Protein AF-A0A4Q7ZFA9-F1 (afdb_monomer_lite)

Organism: NCBI:txid349313

Radius of gyration: 30.36 Å; chains: 1; bounding box: 95×54×78 Å

Foldseek 3Di:
DDDDDDDDDDDDDDDDDPDDPDDPDDDDDQDFPPVLVVLVVLLVVLVVVLVVLVVCLVVDDPVCNVVSVVVNVVSVVVNVVSVVVSVVVCVVQVSFDPKDKKKWWFKKWKDWPPPQCPDIQIDTFIWIWIQGDSVSFKIWTPDGDFRKDDWGDRDPFTWMWTKDWPDKIWGADPVFLKIKMFTKIWTDIPGPDPDPAIKIWGWIWILPPVVWNGQDPQQWTKTKIKTAIPDHPRHRMIMIMITTTGIPPDD

pLDDT: mean 86.95, std 18.12, range [34.84, 98.69]

Structure (mmCIF, N/CA/C/O backbone):
data_AF-A0A4Q7ZFA9-F1
#
_entry.id   AF-A0A4Q7ZFA9-F1
#
loop_
_atom_site.group_PDB
_atom_site.id
_atom_site.type_symbol
_atom_site.label_atom_id
_atom_site.label_alt_id
_atom_site.label_comp_id
_atom_site.label_asym_id
_atom_site.label_entity_id
_atom_site.label_seq_id
_atom_site.pdbx_PDB_ins_code
_atom_site.Cartn_x
_atom_site.Cartn_y
_atom_site.Cartn_z
_atom_site.occupancy
_atom_site.B_iso_or_equiv
_atom_site.auth_seq_id
_atom_site.auth_comp_id
_atom_site.auth_asym_id
_atom_site.auth_atom_id
_atom_site.pdbx_PDB_model_num
ATOM 1 N N . MET A 1 1 ? 55.280 -39.358 19.655 1.00 44.84 1 MET A N 1
ATOM 2 C CA . MET A 1 1 ? 55.870 -38.385 20.605 1.00 44.84 1 MET A CA 1
ATOM 3 C C . MET A 1 1 ? 56.445 -37.274 19.735 1.00 44.84 1 MET A C 1
ATOM 5 O O . MET A 1 1 ? 57.257 -37.616 18.899 1.00 44.84 1 MET A O 1
ATOM 9 N N . THR A 1 2 ? 56.004 -36.020 19.680 1.00 41.22 2 THR A N 1
ATOM 10 C CA . THR A 1 2 ? 55.354 -35.083 20.617 1.00 41.22 2 THR A CA 1
ATOM 11 C C . THR A 1 2 ? 54.711 -33.995 19.730 1.00 41.22 2 THR A C 1
ATOM 13 O O . THR A 1 2 ? 55.393 -33.352 18.947 1.00 41.22 2 THR A O 1
ATOM 16 N N . SER A 1 3 ? 53.385 -33.963 19.581 1.00 34.84 3 SER A N 1
ATOM 17 C CA . SER A 1 3 ? 52.474 -32.979 20.199 1.00 34.84 3 SER A CA 1
ATOM 18 C C . SER A 1 3 ? 53.071 -31.576 20.395 1.00 34.84 3 SER A C 1
ATOM 20 O O . SER A 1 3 ? 53.836 -31.364 21.332 1.00 34.84 3 SER A O 1
ATOM 22 N N . SER A 1 4 ? 52.674 -30.614 19.552 1.00 41.19 4 SER A N 1
ATOM 23 C CA . SER A 1 4 ? 52.873 -29.184 19.808 1.00 41.19 4 SER A CA 1
ATOM 24 C C . SER A 1 4 ? 51.531 -28.458 19.700 1.00 41.19 4 SER A C 1
ATOM 26 O O . SER A 1 4 ? 50.878 -28.446 18.655 1.00 41.19 4 SER A O 1
ATOM 28 N N . ARG A 1 5 ? 51.094 -27.946 20.852 1.00 40.22 5 ARG A N 1
ATOM 29 C CA . ARG A 1 5 ? 49.806 -27.302 21.122 1.00 40.22 5 ARG A CA 1
ATOM 30 C C . ARG A 1 5 ? 49.806 -25.882 20.552 1.00 40.22 5 ARG A C 1
ATOM 32 O O . ARG A 1 5 ? 50.688 -25.096 20.881 1.00 40.22 5 ARG A O 1
ATOM 39 N N . ARG A 1 6 ? 48.785 -25.525 19.767 1.00 45.69 6 ARG A N 1
ATOM 40 C CA . ARG A 1 6 ? 48.464 -24.122 19.468 1.00 45.69 6 ARG A CA 1
ATOM 41 C C . ARG A 1 6 ? 47.492 -23.603 20.524 1.00 45.69 6 ARG A C 1
ATOM 43 O O . ARG A 1 6 ? 46.451 -24.206 20.767 1.00 45.69 6 ARG A O 1
ATOM 50 N N . ILE A 1 7 ? 47.895 -22.517 21.172 1.00 39.41 7 ILE A N 1
ATOM 51 C CA . ILE A 1 7 ? 47.156 -21.797 22.208 1.00 39.41 7 ILE A CA 1
ATOM 52 C C . ILE A 1 7 ? 46.053 -20.986 21.523 1.00 39.41 7 ILE A C 1
ATOM 54 O O . ILE A 1 7 ? 46.335 -20.157 20.659 1.00 39.41 7 ILE A O 1
ATOM 58 N N . ALA A 1 8 ? 44.803 -21.259 21.891 1.00 34.84 8 ALA A N 1
ATOM 59 C CA . ALA A 1 8 ? 43.645 -20.461 21.521 1.00 34.84 8 ALA A CA 1
ATOM 60 C C . ALA A 1 8 ? 43.492 -19.322 22.539 1.00 34.84 8 ALA A C 1
ATOM 62 O O . ALA A 1 8 ? 43.164 -19.563 23.699 1.00 34.84 8 ALA A O 1
ATOM 63 N N . THR A 1 9 ? 43.740 -18.088 22.107 1.00 42.19 9 THR A N 1
ATOM 64 C CA . THR A 1 9 ? 43.463 -16.883 22.894 1.00 42.19 9 THR A CA 1
ATOM 65 C C . THR A 1 9 ? 42.060 -16.402 22.541 1.00 42.19 9 THR A C 1
ATOM 67 O O . THR A 1 9 ? 41.849 -15.789 21.497 1.00 42.19 9 THR A O 1
ATOM 70 N N . ALA A 1 10 ? 41.086 -16.724 23.391 1.00 36.53 10 ALA A N 1
ATOM 71 C CA . ALA A 1 10 ? 39.730 -16.199 23.304 1.00 36.53 10 ALA A CA 1
ATOM 72 C C . ALA A 1 10 ? 39.685 -14.798 23.936 1.00 36.53 10 ALA A C 1
ATOM 74 O O . ALA A 1 10 ? 39.806 -14.651 25.151 1.00 36.53 10 ALA A O 1
ATOM 75 N N . LEU A 1 11 ? 39.524 -13.768 23.105 1.00 37.34 11 LEU A N 1
ATOM 76 C CA . LEU A 1 11 ? 39.182 -12.413 23.536 1.00 37.34 11 LEU A CA 1
ATOM 77 C C . LEU A 1 11 ? 37.669 -12.347 23.788 1.00 37.34 11 LEU A C 1
ATOM 79 O O . LEU A 1 11 ? 36.878 -12.317 22.847 1.00 37.34 11 LEU A O 1
ATOM 83 N N . LEU A 1 12 ? 37.269 -12.332 25.063 1.00 36.22 12 LEU A N 1
ATOM 84 C CA . LEU A 1 12 ? 35.926 -11.927 25.477 1.00 36.22 12 LEU A CA 1
ATOM 85 C C . LEU A 1 12 ? 35.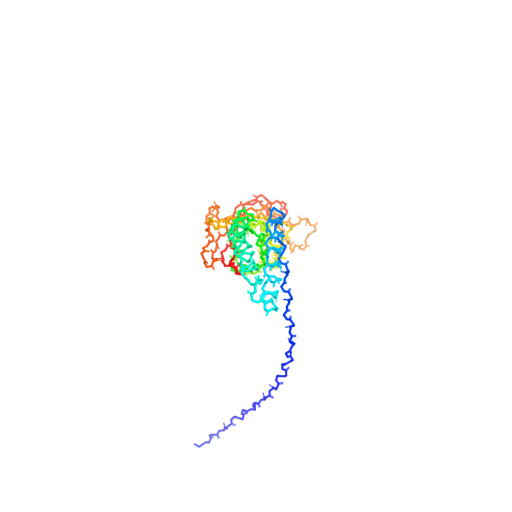791 -10.408 25.287 1.00 36.22 12 LEU A C 1
ATOM 87 O O . LEU A 1 12 ? 36.271 -9.625 26.105 1.00 36.22 12 LEU A O 1
ATOM 91 N N . GLY A 1 13 ? 35.136 -9.994 24.204 1.00 35.81 13 GLY A N 1
ATOM 92 C CA . GLY A 1 13 ? 34.635 -8.632 24.040 1.00 35.81 13 GLY A CA 1
ATOM 93 C C . GLY A 1 13 ? 33.278 -8.492 24.728 1.00 35.81 13 GLY A C 1
ATOM 94 O O . GLY A 1 13 ? 32.294 -9.075 24.278 1.00 35.81 13 GLY A O 1
ATOM 95 N N . ALA A 1 14 ? 33.222 -7.734 25.822 1.00 38.34 14 ALA A N 1
ATOM 96 C CA . ALA A 1 14 ? 31.972 -7.368 26.477 1.00 38.34 14 ALA A CA 1
ATOM 97 C C . ALA A 1 14 ? 31.253 -6.291 25.647 1.00 38.34 14 ALA A C 1
ATOM 99 O O . ALA A 1 14 ? 31.692 -5.144 25.583 1.00 38.34 14 ALA A O 1
ATOM 100 N N . VAL A 1 15 ? 30.150 -6.667 24.999 1.00 37.56 15 VAL A N 1
ATOM 101 C CA . VAL A 1 15 ? 29.250 -5.736 24.309 1.00 37.56 15 VAL A CA 1
ATOM 102 C C . VAL A 1 15 ? 28.287 -5.155 25.345 1.00 37.56 15 VAL A C 1
ATOM 104 O O . VAL A 1 15 ? 27.361 -5.825 25.794 1.00 37.56 15 VAL A O 1
ATOM 107 N N . LEU A 1 16 ? 28.517 -3.904 25.745 1.00 40.81 16 LEU A N 1
ATOM 108 C CA . LEU A 1 16 ? 27.560 -3.102 26.509 1.00 40.81 16 LEU A CA 1
ATOM 109 C C . LEU A 1 16 ? 26.446 -2.638 25.561 1.00 40.81 16 LEU A C 1
ATOM 111 O O . LEU A 1 16 ? 26.600 -1.657 24.839 1.00 40.81 16 LEU A O 1
ATOM 115 N N . SER A 1 17 ? 25.326 -3.361 25.544 1.00 40.12 17 SER A N 1
ATOM 116 C CA . SER A 1 17 ? 24.112 -2.937 24.846 1.00 40.12 17 SER A CA 1
ATOM 117 C C . SER A 1 17 ? 23.379 -1.878 25.675 1.00 40.12 17 SER A C 1
ATOM 119 O O . SER A 1 17 ? 22.698 -2.196 26.653 1.00 40.12 17 SER A O 1
ATOM 121 N N . THR A 1 18 ? 23.500 -0.612 25.288 1.00 46.16 18 THR A N 1
ATOM 122 C CA . THR A 1 18 ? 22.643 0.483 25.754 1.00 46.16 18 THR A CA 1
ATOM 123 C C . THR A 1 18 ? 21.244 0.316 25.160 1.00 46.16 18 THR A C 1
ATOM 125 O O . THR A 1 18 ? 20.956 0.742 24.045 1.00 46.16 18 THR A O 1
ATOM 128 N N . GLY A 1 19 ? 20.360 -0.348 25.905 1.00 41.25 19 GLY A N 1
ATOM 129 C CA . GLY A 1 19 ? 18.941 -0.437 25.573 1.00 41.25 19 GLY A CA 1
ATOM 130 C C . GLY A 1 19 ? 18.260 0.916 25.759 1.00 41.25 19 GLY A C 1
ATOM 131 O O . GLY A 1 19 ? 17.863 1.265 26.869 1.00 41.25 19 GLY A O 1
ATOM 132 N N . ALA A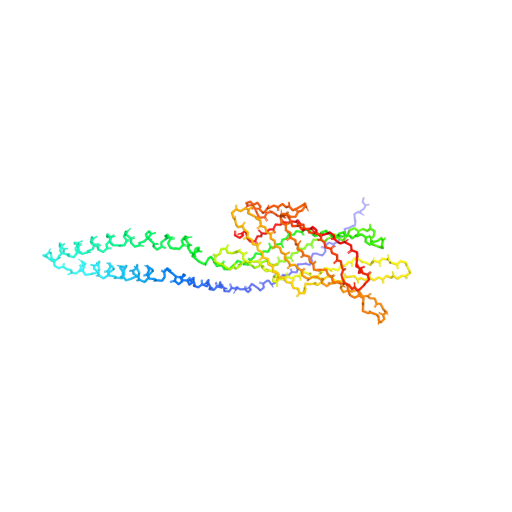 1 20 ? 18.118 1.683 24.679 1.00 50.19 20 ALA A N 1
ATOM 133 C CA . ALA A 1 20 ? 17.199 2.812 24.645 1.00 50.19 20 ALA A CA 1
ATOM 134 C C . ALA A 1 20 ? 15.762 2.267 24.689 1.00 50.19 20 ALA A C 1
ATOM 136 O O . ALA A 1 20 ? 15.265 1.706 23.713 1.00 50.19 20 ALA A O 1
ATOM 137 N N . LEU A 1 21 ? 15.106 2.402 25.842 1.00 45.62 21 LEU A N 1
ATOM 138 C CA . LEU A 1 21 ? 13.676 2.145 25.995 1.00 45.62 21 LEU A CA 1
ATOM 139 C C . LEU A 1 21 ? 12.913 3.211 25.198 1.00 45.62 21 LEU A C 1
ATOM 141 O O . LEU A 1 21 ? 12.698 4.325 25.672 1.00 45.62 21 LEU A O 1
ATOM 145 N N . LEU A 1 22 ? 12.540 2.880 23.962 1.00 44.56 22 LEU A N 1
ATOM 146 C CA . LEU A 1 22 ? 11.606 3.678 23.176 1.00 44.56 22 LEU A CA 1
ATOM 147 C C . LEU A 1 22 ? 10.259 3.683 23.904 1.00 44.56 22 LEU A C 1
ATOM 149 O O . LEU A 1 22 ? 9.643 2.633 24.097 1.00 44.56 22 LEU A O 1
ATOM 153 N N . ALA A 1 23 ? 9.815 4.865 24.330 1.00 42.19 23 ALA A N 1
ATOM 154 C CA . ALA A 1 23 ? 8.475 5.044 24.866 1.00 42.19 23 ALA A CA 1
ATOM 155 C C . ALA A 1 23 ? 7.441 4.601 23.810 1.00 42.19 23 ALA A C 1
ATOM 157 O O . ALA A 1 23 ? 7.616 4.909 22.626 1.00 42.19 23 ALA A O 1
ATOM 158 N N . PRO A 1 24 ? 6.370 3.888 24.202 1.00 45.31 24 PRO A N 1
ATOM 159 C CA . PRO A 1 24 ? 5.320 3.506 23.271 1.00 45.31 24 PRO A CA 1
ATOM 160 C C . PRO A 1 24 ? 4.691 4.775 22.692 1.00 45.31 24 PRO A C 1
ATOM 162 O O . PRO A 1 24 ? 4.186 5.622 23.430 1.00 45.31 24 PRO A O 1
ATOM 165 N N . ALA A 1 25 ? 4.750 4.921 21.368 1.00 47.72 25 ALA A N 1
ATOM 166 C CA . ALA A 1 25 ? 4.089 6.011 20.670 1.00 47.72 25 ALA A CA 1
ATOM 167 C C . ALA A 1 25 ? 2.598 6.004 21.038 1.00 47.72 25 ALA A C 1
ATOM 169 O O . ALA A 1 25 ? 1.917 4.986 20.877 1.00 47.72 25 ALA A O 1
ATOM 170 N N . ALA A 1 26 ? 2.103 7.127 21.565 1.00 43.97 26 ALA A N 1
ATOM 171 C CA . ALA A 1 26 ? 0.690 7.301 21.861 1.00 43.97 26 ALA A CA 1
ATOM 172 C C . ALA A 1 26 ? -0.110 7.002 20.589 1.00 43.97 26 ALA A C 1
ATOM 174 O O . ALA A 1 26 ? 0.107 7.620 19.545 1.00 43.97 26 ALA A O 1
ATOM 175 N N . SER A 1 27 ? -0.997 6.010 20.663 1.00 40.75 27 SER A N 1
ATOM 176 C CA . SER A 1 27 ? -1.856 5.670 19.533 1.00 40.75 27 SER A CA 1
ATOM 177 C C . SER A 1 27 ? -2.727 6.886 19.201 1.00 40.75 27 SER A C 1
ATOM 179 O O . SER A 1 27 ? -3.301 7.473 20.123 1.00 40.75 27 SER A O 1
ATOM 181 N N . PRO A 1 28 ? -2.824 7.300 17.927 1.00 48.53 28 PRO A N 1
ATOM 182 C CA . PRO A 1 28 ? -3.637 8.448 17.555 1.00 48.53 28 PRO A CA 1
ATOM 183 C C . PRO A 1 28 ? -5.092 8.199 17.966 1.00 48.53 28 PRO A C 1
ATOM 185 O O . PRO A 1 28 ? -5.654 7.139 17.683 1.00 48.53 28 PRO A O 1
ATOM 188 N N . ALA A 1 29 ? -5.696 9.165 18.660 1.00 53.38 29 ALA A N 1
ATOM 189 C CA . ALA A 1 29 ? -7.112 9.114 18.992 1.00 53.38 29 ALA A CA 1
ATOM 190 C C . ALA A 1 29 ? -7.924 9.101 17.688 1.00 53.38 29 ALA A C 1
ATOM 192 O O . ALA A 1 29 ? -7.814 10.013 16.869 1.00 53.38 29 ALA A O 1
ATOM 193 N N . TYR A 1 30 ? -8.714 8.049 17.482 1.00 62.53 30 TYR A N 1
ATOM 194 C CA . TYR A 1 30 ? -9.553 7.901 16.297 1.00 62.53 30 TYR A CA 1
ATOM 195 C C . TYR A 1 30 ? -10.625 8.988 16.274 1.00 62.53 30 TYR A C 1
ATOM 197 O O . TYR A 1 30 ? -11.473 9.051 17.166 1.00 62.53 30 TYR A O 1
ATOM 205 N N . ALA A 1 31 ? -10.601 9.838 15.249 1.00 78.94 31 ALA A N 1
ATOM 206 C CA . ALA A 1 31 ? -11.682 10.778 15.005 1.00 78.94 31 ALA A CA 1
ATOM 207 C C . ALA A 1 31 ? -12.917 10.008 14.513 1.00 78.94 31 ALA A C 1
ATOM 209 O O . ALA A 1 31 ? -12.844 9.249 13.548 1.00 78.94 31 ALA A O 1
ATOM 210 N N . VAL A 1 32 ? -14.054 10.198 15.184 1.00 83.25 32 VAL A N 1
ATOM 211 C CA . VAL A 1 32 ? -15.346 9.668 14.729 1.00 83.25 32 VAL A CA 1
ATOM 212 C C . VAL A 1 32 ? -15.705 10.349 13.401 1.00 83.25 32 VAL A C 1
ATOM 214 O O . VAL A 1 32 ? -15.666 11.586 13.354 1.00 83.25 32 VAL A O 1
ATOM 217 N N . PRO A 1 33 ? -16.073 9.599 12.340 1.00 82.44 33 PRO A N 1
ATOM 218 C CA . PRO A 1 33 ? -16.493 10.193 11.074 1.00 82.44 33 PRO A CA 1
ATOM 219 C C . PRO A 1 33 ? -17.588 11.238 11.292 1.00 82.44 33 PRO A C 1
ATOM 221 O O . PRO A 1 33 ? -18.517 10.994 12.063 1.00 82.44 33 PRO A O 1
ATOM 224 N N . ALA A 1 34 ? -17.512 12.372 10.589 1.00 85.31 34 ALA A N 1
ATOM 225 C CA . ALA A 1 34 ? -18.518 13.437 10.644 1.00 85.31 34 ALA A CA 1
ATOM 226 C C . ALA A 1 34 ? -19.981 12.930 10.605 1.00 85.31 34 ALA A C 1
ATOM 228 O O . ALA A 1 34 ? -20.746 13.327 11.486 1.00 85.31 34 ALA A O 1
ATOM 229 N N . PRO A 1 35 ? -20.383 12.007 9.700 1.00 88.44 35 PRO A N 1
ATOM 230 C CA . PRO A 1 35 ? -21.760 11.497 9.675 1.00 88.44 35 PRO A CA 1
ATOM 231 C C . PRO A 1 35 ? -22.156 10.694 10.924 1.00 88.44 35 PRO A C 1
ATOM 233 O O . PRO A 1 35 ? -23.340 10.585 11.226 1.00 88.44 35 PRO A O 1
ATOM 236 N N . CYS A 1 36 ? -21.189 10.167 11.680 1.00 91.25 36 CYS A N 1
ATOM 237 C CA . CYS A 1 36 ? -21.428 9.375 12.889 1.00 91.25 36 CYS A CA 1
ATOM 238 C C . CYS A 1 36 ? -21.307 10.188 14.185 1.00 91.25 36 CYS A C 1
ATOM 240 O O . CYS A 1 36 ? -21.533 9.643 15.267 1.00 91.25 36 CYS A O 1
ATOM 242 N N . GLN A 1 37 ? -20.965 11.482 14.106 1.00 91.88 37 GLN A N 1
ATOM 243 C CA . GLN A 1 37 ? -20.778 12.325 15.291 1.00 91.88 37 GLN A CA 1
ATOM 244 C C . GLN A 1 37 ? -22.064 12.501 16.102 1.00 91.88 37 GLN A C 1
ATOM 246 O O . GLN A 1 37 ? -21.993 12.520 17.329 1.00 91.88 37 GLN A O 1
ATOM 251 N N . ALA A 1 38 ? -23.225 12.589 15.446 1.00 96.31 38 ALA A N 1
ATOM 252 C CA . ALA A 1 38 ? -24.508 12.754 16.129 1.00 96.31 38 ALA A CA 1
ATOM 253 C C . ALA A 1 38 ? -24.853 11.532 16.998 1.00 96.31 38 ALA A C 1
ATOM 255 O O . ALA A 1 38 ? -25.068 11.674 18.202 1.00 96.31 38 ALA A O 1
ATOM 256 N N . ASP A 1 39 ? -24.816 10.327 16.418 1.00 95.56 39 ASP A N 1
ATOM 257 C CA . ASP A 1 39 ? -25.083 9.080 17.149 1.00 95.56 39 ASP A CA 1
ATOM 258 C C . ASP A 1 39 ? -24.035 8.838 18.255 1.00 95.56 39 ASP A C 1
ATOM 260 O O . ASP A 1 39 ? -24.372 8.382 19.350 1.00 95.56 39 ASP A O 1
ATOM 264 N N . PHE A 1 40 ? -22.766 9.194 18.011 1.00 94.38 40 PHE A N 1
ATOM 265 C CA . PHE A 1 40 ? -21.710 9.127 19.024 1.00 94.38 40 PHE A CA 1
ATOM 266 C C . PHE A 1 40 ? -21.964 10.074 20.203 1.00 94.38 40 PHE A C 1
ATOM 268 O O . PHE A 1 40 ? -21.854 9.663 21.360 1.00 94.38 40 PHE A O 1
ATOM 275 N N . ALA A 1 41 ? -22.307 11.335 19.927 1.00 95.88 41 ALA A N 1
ATOM 276 C CA . ALA A 1 41 ? -22.613 12.322 20.956 1.00 95.88 41 ALA A CA 1
ATOM 277 C C . ALA A 1 41 ? -23.831 11.895 21.786 1.00 95.88 41 ALA A C 1
ATOM 279 O O . ALA A 1 41 ? -23.787 11.980 23.014 1.00 95.88 41 ALA A O 1
ATOM 280 N N . GLN A 1 42 ? -24.869 11.359 21.135 1.00 97.81 42 GLN A N 1
ATOM 281 C CA . GLN A 1 42 ? -26.047 10.824 21.814 1.00 97.81 42 GLN A CA 1
ATOM 282 C C . GLN A 1 42 ? -25.689 9.632 22.713 1.00 97.81 42 GLN A C 1
ATOM 284 O O . GLN A 1 42 ? -26.053 9.627 23.886 1.00 97.81 42 GLN A O 1
ATOM 289 N N . LEU A 1 43 ? -24.910 8.659 22.223 1.00 96.69 43 LEU A N 1
ATOM 290 C CA . LEU A 1 43 ? -24.432 7.545 23.052 1.00 96.69 43 LEU A CA 1
ATOM 291 C C . LEU A 1 43 ? -23.602 8.016 24.241 1.00 96.69 43 LEU A C 1
ATOM 293 O O . LEU A 1 43 ? -23.728 7.467 25.334 1.00 96.69 43 LEU A O 1
ATOM 297 N N . LYS A 1 44 ? -22.738 9.014 24.047 1.00 96.06 44 LYS A N 1
ATOM 298 C CA . LYS A 1 44 ? -21.948 9.590 25.136 1.00 96.06 44 LYS A CA 1
ATOM 299 C C . LYS A 1 44 ? -22.856 10.219 26.198 1.00 96.06 44 LYS A C 1
ATOM 301 O O . LYS A 1 44 ? -22.629 9.981 27.382 1.00 96.06 44 LYS A O 1
ATOM 306 N N . GLY A 1 45 ? -23.881 10.964 25.779 1.00 96.69 45 GLY A N 1
ATOM 307 C CA . GLY A 1 45 ? -24.894 11.542 26.666 1.00 96.69 45 GLY A CA 1
ATOM 308 C C . GLY A 1 45 ? -25.637 10.475 27.471 1.00 96.69 45 GLY A C 1
ATOM 309 O O . GLY A 1 45 ? -25.579 10.494 28.697 1.00 96.69 45 GLY A O 1
ATOM 310 N N . LEU A 1 46 ? -26.217 9.482 26.791 1.00 97.62 46 LEU A N 1
ATOM 311 C CA . LEU A 1 46 ? -26.967 8.391 27.424 1.00 97.62 46 LEU A CA 1
ATOM 312 C C . LEU A 1 46 ? -26.118 7.572 28.408 1.00 97.62 46 LEU A C 1
ATOM 314 O O . LEU A 1 46 ? -26.589 7.195 29.478 1.00 97.62 46 LEU A O 1
ATOM 318 N N . ASN A 1 47 ? -24.848 7.304 28.085 1.00 96.94 47 ASN A N 1
ATOM 319 C CA . ASN A 1 47 ? -23.950 6.604 29.011 1.00 96.94 47 ASN A CA 1
ATOM 320 C C . ASN A 1 47 ? -23.623 7.449 30.252 1.00 96.94 47 ASN A C 1
ATOM 322 O O . ASN A 1 47 ? -23.498 6.900 31.346 1.00 96.94 47 ASN A O 1
ATOM 326 N N . SER A 1 48 ? -23.491 8.769 30.094 1.00 97.19 48 SER A N 1
ATOM 327 C CA . SER A 1 48 ? -23.279 9.687 31.216 1.00 97.19 48 SER A CA 1
ATOM 328 C C . SER A 1 48 ? -24.506 9.758 32.125 1.00 97.19 48 SER A C 1
ATOM 330 O O . SER A 1 48 ? -24.367 9.745 33.345 1.00 97.19 48 SER A O 1
ATOM 332 N N . GLU A 1 49 ? -25.703 9.807 31.542 1.00 97.75 49 GLU A N 1
ATOM 333 C CA . GLU A 1 49 ? -26.966 9.805 32.282 1.00 97.75 49 GLU A CA 1
ATOM 334 C C . GLU A 1 49 ? -27.176 8.489 33.036 1.00 97.75 49 GLU A C 1
ATOM 336 O O . GLU A 1 49 ? -27.457 8.499 34.233 1.00 97.75 49 GLU A O 1
ATOM 341 N N . LEU A 1 50 ? -26.934 7.351 32.377 1.00 97.81 50 LEU A N 1
ATOM 342 C CA . LEU A 1 50 ? -26.994 6.039 33.014 1.00 97.81 50 LEU A CA 1
ATOM 343 C C . LEU A 1 50 ? -26.056 5.951 34.226 1.00 97.81 50 LEU A C 1
ATOM 345 O O . LEU A 1 50 ? -26.458 5.428 35.264 1.00 97.81 50 LEU A O 1
ATOM 349 N N . ALA A 1 51 ? -24.825 6.459 34.106 1.00 96.81 51 ALA A N 1
ATOM 350 C CA . ALA A 1 51 ? -23.875 6.500 35.216 1.00 96.81 51 ALA A CA 1
ATOM 351 C C . ALA A 1 51 ? -24.399 7.362 36.380 1.00 96.81 51 ALA A C 1
ATOM 353 O O . ALA A 1 51 ? -24.377 6.916 37.525 1.00 96.81 51 ALA A O 1
ATOM 354 N N . SER A 1 52 ? -24.953 8.543 36.082 1.00 97.88 52 SER A N 1
ATOM 355 C CA . SER A 1 52 ? -25.562 9.429 37.084 1.00 97.88 52 SER A CA 1
ATOM 356 C C . SER A 1 52 ? -26.728 8.760 37.821 1.00 97.88 52 SER A C 1
ATOM 358 O O . SER A 1 52 ? -26.759 8.764 39.049 1.00 97.88 52 SER A O 1
ATOM 360 N N . LEU A 1 53 ? -27.657 8.125 37.098 1.00 97.50 53 LEU A N 1
ATOM 361 C CA . LEU A 1 53 ? -28.796 7.414 37.693 1.00 97.50 53 LEU A CA 1
ATOM 362 C C . LEU A 1 53 ? -28.351 6.214 38.539 1.00 97.50 53 LEU A C 1
ATOM 364 O O . LEU A 1 53 ? -28.934 5.923 39.583 1.00 97.50 53 LEU A O 1
ATOM 368 N N . GLN A 1 54 ? -27.303 5.505 38.110 1.00 97.38 54 GLN A N 1
ATOM 369 C CA . GLN A 1 54 ? -26.712 4.417 38.891 1.00 97.38 54 GLN A CA 1
ATOM 370 C C . GLN A 1 54 ? -26.078 4.913 40.190 1.00 97.38 54 GLN A C 1
ATOM 372 O O . GLN A 1 54 ? -26.135 4.203 41.195 1.00 97.38 54 GLN A O 1
ATOM 377 N N . ASP A 1 55 ? -25.479 6.101 40.183 1.00 97.31 55 ASP A N 1
ATOM 378 C CA . ASP A 1 55 ? -24.934 6.722 41.386 1.00 97.31 55 ASP A CA 1
ATOM 379 C C . ASP A 1 55 ? -26.041 7.223 42.320 1.00 97.31 55 ASP A C 1
ATOM 381 O O . ASP A 1 55 ? -25.979 6.959 43.522 1.00 97.31 55 ASP A O 1
ATOM 385 N N . GLU A 1 56 ? -27.102 7.831 41.786 1.00 97.75 56 GLU A N 1
ATOM 386 C CA . GLU A 1 56 ? -28.278 8.243 42.563 1.00 97.75 56 GLU A CA 1
ATOM 387 C C . GLU A 1 56 ? -28.985 7.045 43.218 1.00 97.75 56 GLU A C 1
ATOM 389 O O . GLU A 1 56 ? -29.329 7.077 44.402 1.00 97.75 56 GLU A O 1
ATOM 394 N N . LEU A 1 57 ? -29.126 5.928 42.497 1.00 97.94 57 LEU A N 1
ATOM 395 C CA . LEU A 1 57 ? -29.754 4.710 43.015 1.00 97.94 57 LEU A CA 1
ATOM 396 C C . LEU A 1 57 ? -29.058 4.163 44.277 1.00 97.94 57 LEU A C 1
ATOM 398 O O . LEU A 1 57 ? -29.713 3.543 45.124 1.00 97.94 57 LEU A O 1
ATOM 402 N N . LYS A 1 58 ? -27.740 4.377 44.416 1.00 97.88 58 LYS A N 1
ATOM 403 C CA . LYS A 1 58 ? -26.955 3.913 45.575 1.00 97.88 58 LYS A CA 1
ATOM 404 C C . LYS A 1 58 ? -27.334 4.653 46.858 1.00 97.88 58 LYS A C 1
ATOM 406 O O . LYS A 1 58 ? -27.334 4.031 47.919 1.00 97.88 58 LYS A O 1
ATOM 411 N N . SER A 1 59 ? -27.652 5.944 46.769 1.00 97.50 59 SER A N 1
ATOM 412 C CA . SER A 1 59 ? -27.978 6.803 47.916 1.00 97.50 59 SER A CA 1
ATOM 413 C C . SER A 1 59 ? -29.482 7.040 48.107 1.00 97.50 59 SER A C 1
ATOM 415 O O . SER A 1 59 ? -29.888 7.536 49.158 1.00 97.50 59 SER A O 1
ATOM 417 N N . ALA A 1 60 ? -30.316 6.655 47.138 1.00 97.31 60 ALA A N 1
ATOM 418 C CA . ALA A 1 60 ? -31.760 6.861 47.171 1.00 97.31 60 ALA A CA 1
ATOM 419 C C . ALA A 1 60 ? -32.479 6.110 48.308 1.00 97.31 60 ALA A C 1
ATOM 421 O O . ALA A 1 60 ? -32.173 4.956 48.636 1.00 97.31 60 ALA A O 1
ATOM 422 N N . SER A 1 61 ? -33.516 6.746 48.859 1.00 98.25 61 SER A N 1
ATOM 423 C CA . SER A 1 61 ? -34.398 6.124 49.852 1.00 98.25 61 SER A CA 1
ATOM 424 C C . SER A 1 61 ? -35.248 4.994 49.239 1.00 98.25 61 SER A C 1
ATOM 426 O O . SER A 1 61 ? -35.487 4.989 48.027 1.00 98.25 61 SER A O 1
ATOM 428 N N . PRO A 1 62 ? -35.757 4.033 50.039 1.00 98.12 62 PRO A N 1
ATOM 429 C CA . PRO A 1 62 ? -36.539 2.907 49.519 1.00 98.12 62 PRO A CA 1
ATOM 430 C C . PRO A 1 62 ? -37.748 3.300 48.659 1.00 98.12 62 PRO A C 1
ATOM 432 O O . PRO A 1 62 ? -38.060 2.590 47.708 1.00 98.12 62 PRO A O 1
ATOM 435 N N . SER A 1 63 ? -38.403 4.427 48.952 1.00 97.50 63 SER A N 1
ATOM 436 C CA . SER A 1 63 ? -39.559 4.913 48.188 1.00 97.50 63 SER A CA 1
ATOM 437 C C . SER A 1 63 ? -39.190 5.524 46.831 1.00 97.50 63 SER A C 1
ATOM 439 O O . SER A 1 63 ? -40.027 5.533 45.934 1.00 97.50 63 SER A O 1
ATOM 441 N N . GLN A 1 64 ? -37.955 6.005 46.649 1.00 97.69 64 GLN A N 1
ATOM 442 C CA . GLN A 1 64 ? -37.484 6.621 45.397 1.00 97.69 64 GLN A CA 1
ATOM 443 C C . GLN A 1 64 ? -36.894 5.603 44.414 1.00 97.69 64 GLN A C 1
ATOM 445 O O . GLN A 1 64 ? -36.972 5.792 43.201 1.00 97.69 64 GLN A O 1
ATOM 450 N N . LYS A 1 65 ? -36.327 4.499 44.921 1.00 97.25 65 LYS A N 1
ATOM 451 C CA . LYS A 1 65 ? -35.658 3.477 44.097 1.00 97.25 65 LYS A CA 1
ATOM 452 C C . LYS A 1 65 ? -36.498 2.952 42.926 1.00 97.25 65 LYS A C 1
ATOM 454 O O . LYS A 1 65 ? -35.928 2.838 41.844 1.00 97.25 65 LYS A O 1
ATOM 459 N N . PRO A 1 66 ? -37.805 2.647 43.073 1.00 98.06 66 PRO A N 1
ATOM 460 C CA . PRO A 1 66 ? -38.601 2.148 41.952 1.00 98.06 66 PRO A CA 1
ATOM 461 C C . PRO A 1 66 ? -38.640 3.116 40.763 1.00 98.06 66 PRO A C 1
ATOM 463 O O . PRO A 1 66 ? -38.521 2.675 39.625 1.00 98.06 66 PRO A O 1
ATOM 466 N N . ALA A 1 67 ? -38.736 4.424 41.022 1.00 97.75 67 ALA A N 1
ATOM 467 C CA . ALA A 1 67 ? -38.756 5.437 39.969 1.00 97.75 67 ALA A CA 1
ATOM 468 C C . ALA A 1 67 ? -37.399 5.553 39.250 1.00 97.75 67 ALA A C 1
ATOM 470 O O . ALA A 1 67 ? -37.356 5.590 38.025 1.00 97.75 67 ALA A O 1
ATOM 471 N N . ILE A 1 68 ? -36.285 5.528 39.990 1.00 97.06 68 ILE A N 1
ATOM 472 C CA . ILE A 1 68 ? -34.932 5.578 39.401 1.00 97.06 68 ILE A CA 1
ATOM 473 C C . ILE A 1 68 ? -34.647 4.315 38.572 1.00 97.06 68 ILE A C 1
ATOM 475 O O . ILE A 1 68 ? -34.055 4.385 37.497 1.00 97.06 68 ILE A O 1
ATOM 479 N N . VAL A 1 69 ? -35.088 3.141 39.041 1.00 98.12 69 VAL A N 1
ATOM 480 C CA . VAL A 1 69 ? -34.962 1.882 38.285 1.00 98.12 69 VAL A CA 1
ATOM 481 C C . VAL A 1 69 ? -35.726 1.952 36.963 1.00 98.12 69 VAL A C 1
ATOM 483 O O . VAL A 1 69 ? -35.230 1.452 35.952 1.00 98.12 69 VAL A O 1
ATOM 486 N N . GLU A 1 70 ? -36.899 2.584 36.959 1.00 97.81 70 GLU A N 1
ATOM 487 C CA . GLU A 1 70 ? -37.680 2.799 35.745 1.00 97.81 70 GLU A CA 1
ATOM 488 C C . GLU A 1 70 ? -36.946 3.709 34.749 1.00 97.81 70 GLU A C 1
ATOM 490 O O . GLU A 1 70 ? -36.763 3.317 33.599 1.00 97.81 70 GLU A O 1
ATOM 495 N N . GLN A 1 71 ? -36.389 4.837 35.201 1.00 98.19 71 GLN A N 1
ATOM 496 C CA . GLN A 1 71 ? -35.571 5.721 34.354 1.00 98.19 71 GLN A CA 1
ATOM 497 C C . GLN A 1 71 ? -34.335 5.007 33.783 1.00 98.19 71 GLN A C 1
ATOM 499 O O . GLN A 1 71 ? -34.023 5.115 32.599 1.00 98.19 71 GLN A O 1
ATOM 504 N N . ILE A 1 72 ? -33.645 4.194 34.593 1.00 97.81 72 ILE A N 1
ATOM 505 C CA . ILE A 1 72 ? -32.513 3.375 34.123 1.00 97.81 72 ILE A CA 1
ATOM 506 C C . ILE A 1 72 ? -32.951 2.420 33.006 1.00 97.81 72 ILE A C 1
ATOM 508 O O . ILE A 1 72 ? -32.187 2.168 32.068 1.00 97.81 72 ILE A O 1
ATOM 512 N N . ARG A 1 73 ? -34.152 1.841 33.114 1.00 98.19 73 ARG A N 1
ATOM 513 C CA . ARG A 1 73 ? -34.700 0.934 32.102 1.00 98.19 73 ARG A CA 1
ATOM 514 C C . ARG A 1 73 ? -34.969 1.671 30.791 1.00 98.19 73 ARG A C 1
ATOM 516 O O . ARG A 1 73 ? -34.615 1.134 29.743 1.00 98.19 73 ARG A O 1
ATOM 523 N N . GLU A 1 74 ? -35.520 2.879 30.856 1.00 98.12 74 GLU A N 1
ATOM 524 C CA . GLU A 1 74 ? -35.750 3.749 29.695 1.00 98.12 74 GLU A CA 1
ATOM 525 C C . GLU A 1 74 ? -34.431 4.124 28.999 1.00 98.12 74 GLU A C 1
ATOM 527 O O . GLU A 1 74 ? -34.257 3.816 27.818 1.00 98.12 74 GLU A O 1
ATOM 532 N N . VAL A 1 75 ? -33.440 4.645 29.735 1.00 97.50 75 VAL A N 1
ATOM 533 C CA . VAL A 1 75 ? -32.121 5.013 29.174 1.00 97.50 75 VAL A CA 1
ATOM 534 C C . VAL A 1 75 ? -31.425 3.807 28.533 1.00 97.50 75 VAL A C 1
ATOM 536 O O . VAL A 1 75 ? -30.849 3.904 27.447 1.00 97.50 75 VAL A O 1
ATOM 539 N N . LYS A 1 76 ? -31.497 2.623 29.158 1.00 97.81 76 LYS A N 1
ATOM 540 C CA . LYS A 1 76 ? -30.951 1.389 28.566 1.00 97.81 76 LYS A CA 1
ATOM 541 C C . LYS A 1 76 ? -31.662 0.992 27.273 1.00 97.81 76 LYS A C 1
ATOM 543 O O . LYS A 1 76 ? -30.995 0.493 26.364 1.00 97.81 76 LYS A O 1
ATOM 548 N N . ALA A 1 77 ? -32.977 1.191 27.187 1.00 98.06 77 ALA A N 1
ATOM 549 C CA . ALA A 1 77 ? -33.732 0.932 25.966 1.00 98.06 77 ALA A CA 1
ATOM 550 C C . ALA A 1 77 ? -33.294 1.878 24.836 1.00 98.06 77 ALA A C 1
ATOM 552 O O . ALA A 1 77 ? -33.077 1.421 23.714 1.00 98.06 77 ALA A O 1
ATOM 553 N N . GLU A 1 78 ? -33.053 3.157 25.131 1.00 97.88 78 GLU A N 1
ATOM 554 C CA . GLU A 1 78 ? -32.522 4.105 24.145 1.00 97.88 78 GLU A CA 1
ATOM 555 C C . GLU A 1 78 ? -31.105 3.748 23.685 1.00 97.88 78 GLU A C 1
ATOM 557 O O . GLU A 1 78 ? -30.836 3.712 22.481 1.00 97.88 78 GLU A O 1
ATOM 562 N N . ILE A 1 79 ? -30.203 3.392 24.609 1.00 97.06 79 ILE A N 1
ATOM 563 C CA . ILE A 1 79 ? -28.852 2.922 24.257 1.00 97.06 79 ILE A CA 1
ATOM 564 C C . ILE A 1 79 ? -28.932 1.718 23.309 1.00 97.06 79 ILE A C 1
ATOM 566 O O . ILE A 1 79 ? -28.171 1.649 22.341 1.00 97.06 79 ILE A O 1
ATOM 570 N N . ALA A 1 80 ? -29.863 0.788 23.548 1.00 96.81 80 ALA A N 1
ATOM 571 C CA . ALA A 1 80 ? -30.062 -0.383 22.696 1.00 96.81 80 ALA A CA 1
ATOM 572 C C . ALA A 1 80 ? -30.529 -0.032 21.269 1.00 96.81 80 ALA A C 1
ATOM 574 O O . ALA A 1 80 ? -30.285 -0.814 20.352 1.00 96.81 80 ALA A O 1
ATOM 575 N N . VAL A 1 81 ? -31.137 1.141 21.060 1.00 98.00 81 VAL A N 1
ATOM 576 C CA . VAL A 1 81 ? -31.530 1.654 19.736 1.00 98.00 81 VAL A CA 1
ATOM 577 C C . VAL A 1 81 ? -30.393 2.434 19.068 1.00 98.00 81 VAL A C 1
ATOM 579 O O . VAL A 1 81 ? -30.118 2.237 17.882 1.00 98.00 81 VAL A O 1
ATOM 582 N N . VAL A 1 82 ? -29.710 3.317 19.803 1.00 97.25 82 VAL A N 1
ATOM 583 C CA . VAL A 1 82 ? -28.678 4.203 19.230 1.00 97.25 82 VAL A CA 1
ATOM 584 C C . VAL A 1 82 ? -27.374 3.448 18.965 1.00 97.25 82 VAL A C 1
ATOM 586 O O . VAL A 1 82 ? -26.711 3.701 17.960 1.00 97.25 82 VAL A O 1
ATOM 589 N N . LYS A 1 83 ? -27.006 2.471 19.803 1.00 96.56 83 LYS A N 1
ATOM 590 C CA . LYS A 1 83 ? -25.748 1.724 19.646 1.00 96.56 83 LYS A CA 1
ATOM 591 C C . LYS A 1 83 ? -25.651 0.987 18.302 1.00 96.56 83 LYS A C 1
ATOM 593 O O . LYS A 1 83 ? -24.666 1.212 17.599 1.00 96.56 83 LYS A O 1
ATOM 598 N N . PRO A 1 84 ? -26.645 0.188 17.868 1.00 95.06 84 PRO A N 1
ATOM 599 C CA . PRO A 1 84 ? -26.597 -0.456 16.557 1.00 95.06 84 PRO A CA 1
ATOM 600 C C . PRO A 1 84 ? -26.582 0.539 15.393 1.00 95.06 84 PRO A C 1
ATOM 602 O O . PRO A 1 84 ? -25.958 0.253 14.373 1.00 95.06 84 PRO A O 1
ATOM 605 N N . ARG A 1 85 ? -27.241 1.701 15.533 1.00 96.31 85 ARG A N 1
ATOM 606 C CA . ARG A 1 85 ? -27.198 2.779 14.532 1.00 96.31 85 ARG A CA 1
ATOM 607 C C . ARG A 1 85 ? -25.804 3.376 14.409 1.00 96.31 85 ARG A C 1
ATOM 609 O O . ARG A 1 85 ? -25.298 3.447 13.297 1.00 96.31 85 ARG A O 1
ATOM 616 N N . TYR A 1 86 ? -25.161 3.698 15.529 1.00 93.25 86 TYR A N 1
ATOM 617 C CA . TYR A 1 86 ? -23.782 4.175 15.542 1.00 93.25 86 TYR A CA 1
ATOM 618 C C . TYR A 1 86 ? -22.829 3.142 14.938 1.00 93.25 86 TYR A C 1
ATOM 620 O O . TYR A 1 86 ? -22.038 3.467 14.060 1.00 93.25 86 TYR A O 1
ATOM 628 N N . GLU A 1 87 ? -22.935 1.875 15.344 1.00 88.69 87 GLU A N 1
ATOM 629 C CA . GLU A 1 87 ? -22.112 0.798 14.789 1.00 88.69 87 GLU A CA 1
ATOM 630 C C . GLU A 1 87 ? -22.367 0.593 13.292 1.00 88.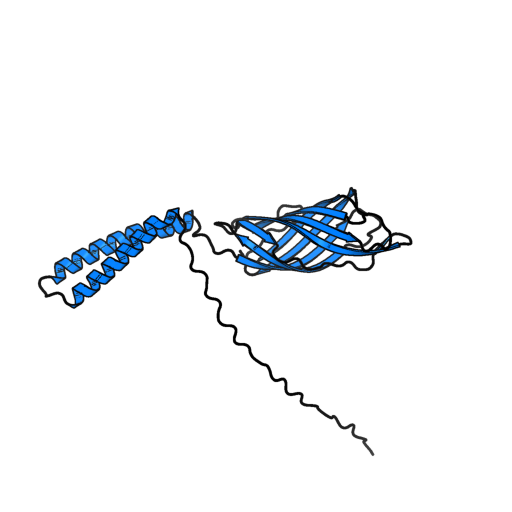69 87 GLU A C 1
ATOM 632 O O . GLU A 1 87 ? -21.432 0.337 12.537 1.00 88.69 87 GLU A O 1
ATOM 637 N N . LYS A 1 88 ? -23.621 0.714 12.841 1.00 89.38 88 LYS A N 1
ATOM 638 C CA . LYS A 1 88 ? -23.964 0.695 11.418 1.00 89.38 88 LYS A CA 1
ATOM 639 C C . LYS A 1 88 ? -23.375 1.905 10.703 1.00 89.38 88 LYS A C 1
ATOM 641 O O . LYS A 1 88 ? -22.773 1.713 9.662 1.00 89.38 88 LYS A O 1
ATOM 646 N N . CYS A 1 89 ? -23.466 3.103 11.273 1.00 89.75 89 CYS A N 1
ATOM 647 C CA . CYS A 1 89 ? -22.847 4.301 10.720 1.00 89.75 89 CYS A CA 1
ATOM 648 C C . CYS A 1 89 ? -21.338 4.116 10.575 1.00 89.75 89 CYS A C 1
ATOM 650 O O . CYS A 1 89 ? -20.794 4.395 9.513 1.00 89.75 89 CYS A O 1
ATOM 652 N N . LEU A 1 90 ? -20.670 3.582 11.601 1.00 85.31 90 LEU A N 1
ATOM 653 C CA . LEU A 1 90 ? -19.252 3.254 11.528 1.00 85.31 90 LEU A CA 1
ATOM 654 C C . LEU A 1 90 ? -18.968 2.215 10.442 1.00 85.31 90 LEU A C 1
ATOM 656 O O . LEU A 1 90 ? -17.968 2.344 9.762 1.00 85.31 90 LEU A O 1
ATOM 660 N N . ARG A 1 91 ? -19.816 1.204 10.237 1.00 82.38 91 ARG A N 1
ATOM 661 C CA . ARG A 1 91 ? -19.627 0.249 9.130 1.00 82.38 91 ARG A CA 1
ATOM 662 C C . ARG A 1 91 ? -19.857 0.883 7.759 1.00 82.38 91 ARG A C 1
ATOM 664 O O . ARG A 1 91 ? -19.073 0.643 6.859 1.00 82.38 91 ARG A O 1
ATOM 671 N N . ASP A 1 92 ? -20.906 1.683 7.611 1.00 82.62 92 ASP A N 1
ATOM 672 C CA . ASP A 1 92 ? -21.305 2.291 6.336 1.00 82.62 92 ASP A CA 1
ATOM 673 C C . ASP A 1 92 ? -20.390 3.450 5.920 1.00 82.62 92 ASP A C 1
ATOM 675 O O . ASP A 1 92 ? -20.322 3.802 4.749 1.00 82.62 92 ASP A O 1
ATOM 679 N N . ASN A 1 93 ? -19.716 4.066 6.891 1.00 76.69 93 ASN A N 1
ATOM 680 C CA . ASN A 1 93 ? -18.763 5.157 6.688 1.00 76.69 93 ASN A CA 1
ATOM 681 C C . ASN A 1 93 ? -17.336 4.710 7.054 1.00 76.69 93 ASN A C 1
ATOM 683 O O . ASN A 1 93 ? -16.506 5.539 7.438 1.00 76.69 93 ASN A O 1
ATOM 687 N N . ASP A 1 94 ? -17.120 3.385 7.021 1.00 64.31 94 ASP A N 1
ATOM 688 C CA . ASP A 1 94 ? -15.918 2.603 7.349 1.00 64.31 94 ASP A CA 1
ATOM 689 C C . ASP A 1 94 ? -15.065 3.128 8.502 1.00 64.31 94 ASP A C 1
ATOM 691 O O . ASP A 1 94 ? -13.844 2.970 8.501 1.00 64.31 94 ASP A O 1
ATOM 695 N N . GLY A 1 95 ? -15.711 3.754 9.490 1.00 59.69 95 GLY A N 1
ATOM 696 C CA . GLY A 1 95 ? -15.137 4.244 10.731 1.00 59.69 95 GLY A CA 1
ATOM 697 C C . GLY A 1 95 ? -13.736 4.785 10.527 1.00 59.69 95 GLY A C 1
ATOM 698 O O . GLY A 1 95 ? -12.873 4.340 11.266 1.00 59.69 95 GLY A O 1
ATOM 699 N N . SER A 1 96 ? -13.514 5.591 9.473 1.00 60.03 96 SER A N 1
ATOM 700 C CA . SER A 1 96 ? -12.199 5.964 8.921 1.00 60.03 96 SER A CA 1
ATOM 701 C C . SER A 1 96 ? -11.073 5.096 9.472 1.00 60.03 96 SER A C 1
ATOM 703 O O . SER A 1 96 ? -10.411 5.480 10.445 1.00 60.03 96 SER A O 1
ATOM 705 N N . LYS A 1 97 ? -10.909 3.888 8.909 1.00 70.31 97 LYS A N 1
ATOM 706 C CA . LYS A 1 97 ? -9.798 3.016 9.295 1.00 70.31 97 LYS A CA 1
ATOM 707 C C . LYS A 1 97 ? -8.527 3.856 9.360 1.00 70.31 97 LYS A C 1
ATOM 709 O O . LYS A 1 97 ? -8.294 4.668 8.462 1.00 70.31 97 LYS A O 1
ATOM 714 N N . PRO A 1 98 ? -7.695 3.664 10.396 1.00 77.06 98 PRO A N 1
ATOM 715 C CA . PRO A 1 98 ? -6.493 4.466 10.505 1.00 77.06 98 PRO A CA 1
ATOM 716 C C . PRO A 1 98 ? -5.681 4.209 9.246 1.00 77.06 98 PRO A C 1
ATOM 718 O O . PRO A 1 98 ? -5.612 3.057 8.774 1.00 77.06 98 PRO A O 1
ATOM 721 N N . ALA A 1 99 ? -5.072 5.271 8.729 1.00 89.06 99 ALA A N 1
ATOM 722 C CA . ALA A 1 99 ? -4.103 5.120 7.669 1.00 89.06 99 ALA A CA 1
ATOM 723 C C . ALA A 1 99 ? -3.088 4.046 8.077 1.00 89.06 99 ALA A C 1
ATOM 725 O O . ALA A 1 99 ? -2.670 3.965 9.238 1.00 89.06 99 ALA A O 1
ATOM 726 N N . LEU A 1 100 ? -2.758 3.172 7.138 1.00 93.12 100 LEU A N 1
ATOM 727 C CA . LEU A 1 100 ? -1.861 2.058 7.380 1.00 93.12 100 LEU A CA 1
ATOM 728 C C . LEU A 1 100 ? -0.556 2.312 6.656 1.00 93.12 100 LEU A C 1
ATOM 730 O O . LEU A 1 100 ? -0.537 2.437 5.435 1.00 93.12 100 LEU A O 1
ATOM 734 N N . LEU A 1 101 ? 0.534 2.318 7.411 1.00 96.12 101 LEU A N 1
ATOM 735 C CA . LEU A 1 101 ? 1.855 2.134 6.841 1.00 96.12 101 LEU A 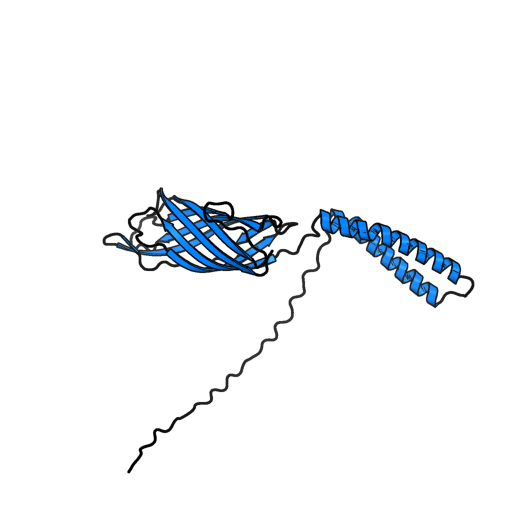CA 1
ATOM 736 C C . LEU A 1 101 ? 2.145 0.632 6.814 1.00 96.12 101 LEU A C 1
ATOM 738 O O . LEU A 1 101 ? 2.204 -0.006 7.864 1.00 96.12 101 LEU A O 1
ATOM 742 N N . ALA A 1 102 ? 2.292 0.080 5.619 1.00 97.81 102 ALA A N 1
ATOM 743 C CA . ALA A 1 102 ? 2.718 -1.290 5.398 1.00 97.81 102 ALA A CA 1
ATOM 744 C C . ALA A 1 102 ? 4.060 -1.309 4.674 1.00 97.81 102 ALA A C 1
ATOM 746 O O . ALA A 1 102 ? 4.411 -0.373 3.961 1.00 97.81 102 ALA A O 1
ATOM 747 N N . THR A 1 103 ? 4.801 -2.392 4.831 1.00 98.38 103 THR A N 1
ATOM 748 C CA . THR A 1 103 ? 6.051 -2.626 4.122 1.00 98.38 103 THR A CA 1
ATOM 749 C C . THR A 1 103 ? 5.815 -3.684 3.058 1.00 98.38 103 THR A C 1
ATOM 751 O O . THR A 1 103 ? 5.367 -4.792 3.353 1.00 98.38 103 THR A O 1
ATOM 754 N N . PHE A 1 104 ? 6.114 -3.330 1.815 1.00 98.50 104 PHE A N 1
ATOM 755 C CA . PHE A 1 104 ? 6.302 -4.281 0.738 1.00 98.50 104 PHE A CA 1
ATOM 756 C C . PHE A 1 104 ? 7.724 -4.836 0.814 1.00 98.50 104 PHE A C 1
ATOM 758 O O . PHE A 1 104 ? 8.681 -4.065 0.883 1.00 98.50 104 PHE A O 1
ATOM 765 N N . THR A 1 105 ? 7.866 -6.156 0.751 1.00 98.44 105 THR A N 1
ATOM 766 C CA . THR A 1 105 ? 9.157 -6.834 0.585 1.00 98.44 105 THR A CA 1
ATOM 767 C C . THR A 1 105 ? 9.025 -7.868 -0.518 1.00 98.44 105 THR A C 1
ATOM 769 O O . THR A 1 105 ? 8.101 -8.683 -0.501 1.00 98.44 105 THR A O 1
ATOM 772 N N . GLY A 1 106 ? 9.932 -7.848 -1.489 1.00 98.06 106 GLY A N 1
ATOM 773 C CA . GLY A 1 106 ? 9.834 -8.744 -2.630 1.00 98.06 106 GLY A CA 1
ATOM 774 C C . GLY 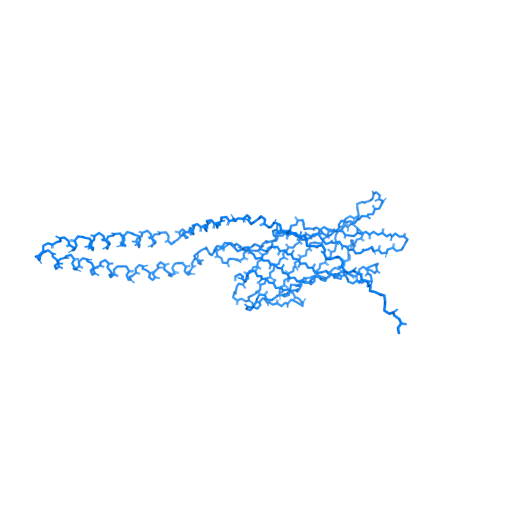A 1 106 ? 10.951 -8.572 -3.639 1.00 98.06 106 GLY A C 1
ATOM 775 O O . GLY A 1 106 ? 12.032 -8.085 -3.322 1.00 98.06 106 GLY A O 1
ATOM 776 N N . ARG A 1 107 ? 10.657 -8.968 -4.872 1.00 97.94 107 ARG A N 1
ATOM 777 C CA . ARG A 1 107 ? 11.567 -8.937 -6.008 1.00 97.94 107 ARG A CA 1
ATOM 778 C C . ARG A 1 107 ? 10.962 -8.144 -7.150 1.00 97.94 107 ARG A C 1
ATOM 780 O O . ARG A 1 107 ? 9.814 -8.366 -7.535 1.00 97.94 107 ARG A O 1
ATOM 787 N N . VAL A 1 108 ? 11.764 -7.242 -7.698 1.00 97.25 108 VAL A N 1
ATOM 788 C CA . VAL A 1 108 ? 11.484 -6.493 -8.916 1.00 97.25 108 VAL A CA 1
ATOM 789 C C . VAL A 1 108 ? 12.194 -7.162 -10.093 1.00 97.25 108 VAL A C 1
ATOM 791 O O . VAL A 1 108 ? 13.314 -7.658 -9.958 1.00 97.25 108 VAL A O 1
ATOM 794 N N . THR A 1 109 ? 11.549 -7.194 -11.251 1.00 97.12 109 THR A N 1
ATOM 795 C CA . THR A 1 109 ? 12.127 -7.636 -12.523 1.00 97.12 109 THR A CA 1
ATOM 796 C C . THR A 1 109 ? 11.709 -6.664 -13.610 1.00 97.12 109 THR A C 1
ATOM 798 O O . THR A 1 109 ? 10.516 -6.495 -13.855 1.00 97.12 109 THR A O 1
ATOM 801 N N . LEU A 1 110 ? 12.686 -6.023 -14.243 1.00 96.69 110 LEU A N 1
ATOM 802 C CA . LEU A 1 110 ? 12.489 -5.110 -15.361 1.00 96.69 110 LEU A CA 1
ATOM 803 C C . LEU A 1 110 ? 13.126 -5.703 -16.616 1.00 96.69 110 LEU A C 1
ATOM 805 O O . LEU A 1 110 ? 14.323 -5.985 -16.634 1.00 96.69 110 LEU A O 1
ATOM 809 N N . THR A 1 111 ? 12.341 -5.839 -17.675 1.00 96.06 111 THR A N 1
ATOM 810 C CA . THR A 1 111 ? 12.826 -6.161 -19.020 1.00 96.06 111 THR A CA 1
ATOM 811 C C . THR A 1 111 ? 12.582 -4.984 -19.949 1.00 96.06 111 THR A C 1
ATOM 813 O O . THR A 1 111 ? 11.671 -4.186 -19.725 1.00 96.06 111 THR A O 1
ATOM 816 N N . THR A 1 112 ? 13.367 -4.885 -21.017 1.00 95.75 112 THR A N 1
ATOM 817 C CA . THR A 1 112 ? 13.187 -3.873 -22.060 1.00 95.75 112 THR A CA 1
ATOM 818 C C . THR A 1 112 ? 13.353 -4.496 -23.442 1.00 95.75 112 THR A C 1
ATOM 820 O O . THR A 1 112 ? 14.008 -5.523 -23.588 1.00 95.75 112 THR A O 1
ATOM 823 N N . THR A 1 113 ? 12.740 -3.893 -24.458 1.00 96.69 113 THR A N 1
ATOM 824 C CA . THR A 1 113 ? 12.966 -4.254 -25.866 1.00 96.69 113 THR A CA 1
ATOM 825 C C . THR A 1 113 ? 14.240 -3.637 -26.437 1.00 96.69 113 THR A C 1
ATOM 827 O O . THR A 1 113 ? 14.539 -3.850 -27.610 1.00 96.69 113 THR A O 1
ATOM 830 N N . ASP A 1 114 ? 14.958 -2.827 -25.658 1.00 91.25 114 ASP A N 1
ATOM 831 C CA . ASP A 1 114 ? 16.242 -2.274 -26.073 1.00 91.25 114 ASP A CA 1
ATOM 832 C C . ASP A 1 114 ? 17.289 -3.383 -26.207 1.00 91.25 114 ASP A C 1
ATOM 834 O O . ASP A 1 114 ? 17.679 -4.003 -25.221 1.00 91.25 114 ASP A O 1
ATOM 838 N N . SER A 1 115 ? 17.780 -3.614 -27.424 1.00 90.88 115 SER A N 1
ATOM 839 C CA . SER A 1 115 ? 18.729 -4.694 -27.709 1.00 90.88 115 SER A CA 1
ATOM 840 C C . SER A 1 115 ? 20.094 -4.525 -27.035 1.00 90.88 115 SER A C 1
ATOM 842 O O . SER A 1 115 ? 20.885 -5.464 -27.039 1.00 90.88 115 SER A O 1
ATOM 844 N N . ARG A 1 116 ? 20.406 -3.340 -26.492 1.00 83.50 116 ARG A N 1
ATOM 845 C CA . ARG A 1 116 ? 21.638 -3.101 -25.722 1.00 83.50 116 ARG A CA 1
ATOM 846 C C . ARG A 1 116 ? 21.541 -3.654 -24.303 1.00 83.50 116 ARG A C 1
ATOM 848 O O . ARG A 1 116 ? 22.568 -3.901 -23.681 1.00 83.50 116 ARG A O 1
ATOM 855 N N . VAL A 1 117 ? 20.328 -3.854 -23.791 1.00 86.31 117 VAL A N 1
ATOM 856 C CA . VAL A 1 117 ? 20.086 -4.464 -22.483 1.00 86.31 117 VAL A CA 1
ATOM 857 C C . VAL A 1 117 ? 19.730 -5.927 -22.712 1.00 86.31 117 VAL A C 1
ATOM 859 O O . VAL A 1 117 ? 18.592 -6.274 -23.010 1.00 86.31 117 VAL A O 1
ATOM 862 N N . THR A 1 118 ? 20.733 -6.793 -22.612 1.00 86.69 118 THR A N 1
ATOM 863 C CA . THR A 1 118 ? 20.586 -8.218 -22.943 1.00 86.69 118 THR A CA 1
ATOM 864 C C . THR A 1 118 ? 19.959 -9.039 -21.823 1.00 86.69 118 THR A C 1
ATOM 866 O O . THR A 1 118 ? 19.383 -10.085 -22.095 1.00 86.69 118 THR A O 1
ATOM 869 N N . GLU A 1 119 ? 20.060 -8.573 -20.577 1.00 87.94 119 GLU A N 1
ATOM 870 C CA . GLU A 1 119 ? 19.586 -9.293 -19.396 1.00 87.94 119 GLU A CA 1
ATOM 871 C C . GLU A 1 119 ? 18.573 -8.454 -18.605 1.00 87.94 119 GLU A C 1
ATOM 873 O O . GLU A 1 119 ? 18.755 -7.239 -18.460 1.00 87.94 119 GLU A O 1
ATOM 878 N N . PRO A 1 120 ? 17.516 -9.075 -18.051 1.00 92.38 120 PRO A N 1
ATOM 879 C CA . PRO A 1 120 ? 16.592 -8.401 -17.148 1.00 92.38 120 PRO A CA 1
ATOM 880 C C . PRO A 1 120 ? 17.296 -7.809 -15.918 1.00 92.38 120 PRO A C 1
ATOM 882 O O . PRO A 1 120 ? 18.130 -8.458 -15.284 1.00 92.38 120 PRO A O 1
ATOM 885 N N . LEU A 1 121 ? 16.884 -6.612 -15.493 1.00 91.94 121 LEU A N 1
ATOM 886 C CA . LEU A 1 121 ? 17.282 -6.069 -14.196 1.00 91.94 121 LEU A CA 1
ATOM 887 C C . LEU A 1 121 ? 16.431 -6.720 -13.101 1.00 91.94 121 LEU A C 1
ATOM 889 O O . LEU A 1 121 ? 15.238 -6.440 -12.979 1.00 91.94 121 LEU A O 1
ATOM 893 N N . VAL A 1 122 ? 17.060 -7.567 -12.285 1.00 94.75 122 VAL A N 1
ATOM 894 C CA . VAL A 1 122 ? 16.418 -8.264 -11.160 1.00 94.75 122 VAL A CA 1
ATOM 895 C C . VAL A 1 122 ? 17.019 -7.793 -9.840 1.00 94.75 122 VAL A C 1
ATOM 897 O O . VAL A 1 122 ? 18.240 -7.842 -9.664 1.00 94.75 122 VAL A O 1
ATOM 900 N N . ARG A 1 123 ? 16.180 -7.336 -8.901 1.00 95.69 123 ARG A N 1
ATOM 901 C CA . ARG A 1 123 ? 16.611 -6.867 -7.570 1.00 95.69 123 ARG A CA 1
ATOM 902 C C . ARG A 1 123 ? 15.583 -7.202 -6.500 1.00 95.69 123 ARG A C 1
ATOM 904 O O . ARG A 1 123 ? 14.383 -7.085 -6.737 1.00 95.69 123 ARG A O 1
ATOM 911 N N . ASP A 1 124 ? 16.058 -7.565 -5.315 1.00 96.88 124 ASP A N 1
ATOM 912 C CA . ASP A 1 124 ? 15.208 -7.615 -4.130 1.00 96.88 124 ASP A CA 1
ATOM 913 C C . ASP A 1 124 ? 15.003 -6.185 -3.610 1.00 96.88 124 ASP A C 1
ATOM 915 O O . ASP A 1 124 ? 15.928 -5.370 -3.606 1.00 96.88 124 ASP A O 1
ATOM 919 N N . VAL A 1 125 ? 13.774 -5.857 -3.225 1.00 96.94 125 VAL A N 1
ATOM 920 C CA . VAL A 1 125 ? 13.359 -4.503 -2.849 1.00 96.94 125 VAL A CA 1
ATOM 921 C C . VAL A 1 125 ? 12.530 -4.534 -1.573 1.00 96.94 125 VAL A C 1
ATOM 923 O O . VAL A 1 125 ? 11.774 -5.476 -1.320 1.00 96.94 125 VAL A O 1
ATOM 926 N N . SER A 1 126 ? 12.639 -3.465 -0.788 1.00 97.69 126 SER A N 1
ATOM 927 C CA . SER A 1 126 ? 11.734 -3.191 0.322 1.00 97.69 126 SER A CA 1
ATOM 928 C C . SER A 1 126 ? 11.353 -1.717 0.326 1.00 97.69 126 SER A C 1
ATOM 930 O O . SER A 1 126 ? 12.218 -0.849 0.196 1.00 97.69 126 SER A O 1
ATOM 932 N N . PHE A 1 127 ? 10.059 -1.436 0.430 1.00 97.38 127 PHE A N 1
ATOM 933 C CA . PHE A 1 127 ? 9.534 -0.077 0.487 1.00 97.38 127 PHE A CA 1
ATOM 934 C C . PHE A 1 127 ? 8.242 0.007 1.284 1.00 97.38 127 PHE A C 1
ATOM 936 O O . PHE A 1 127 ? 7.517 -0.969 1.445 1.00 97.38 127 PHE A O 1
ATOM 943 N N . ASN A 1 128 ? 7.926 1.209 1.749 1.00 98.00 128 ASN A N 1
ATOM 944 C CA . ASN A 1 128 ? 6.721 1.469 2.509 1.00 98.00 128 ASN A CA 1
ATOM 945 C C . ASN A 1 128 ? 5.584 1.906 1.586 1.00 98.00 128 ASN A C 1
ATOM 947 O O . ASN A 1 128 ? 5.716 2.867 0.826 1.00 98.00 128 ASN A O 1
ATOM 951 N N . LEU A 1 129 ? 4.453 1.225 1.714 1.00 98.12 129 LEU A N 1
ATOM 952 C CA . LEU A 1 129 ? 3.165 1.590 1.152 1.00 98.12 129 LEU A CA 1
ATOM 953 C C . LEU A 1 129 ? 2.321 2.254 2.239 1.00 98.12 129 LEU A C 1
ATOM 955 O O . LEU A 1 129 ? 2.183 1.735 3.344 1.00 98.12 129 LEU A O 1
ATOM 959 N N . TYR A 1 130 ? 1.750 3.404 1.925 1.00 97.25 130 TYR A N 1
ATOM 960 C CA . TYR A 1 130 ? 0.840 4.129 2.791 1.00 97.25 130 TYR A CA 1
ATOM 961 C C . TYR A 1 130 ? -0.557 4.071 2.204 1.00 97.25 130 TYR A C 1
ATOM 963 O O . TYR A 1 130 ? -0.791 4.579 1.106 1.00 97.25 130 TYR A O 1
ATOM 971 N N . PHE A 1 131 ? -1.451 3.431 2.945 1.00 95.69 131 PHE A N 1
ATOM 972 C CA . PHE A 1 131 ? -2.847 3.272 2.592 1.00 95.69 131 PHE A CA 1
ATOM 973 C C . PHE A 1 131 ? -3.688 4.260 3.390 1.00 95.69 131 PHE A C 1
ATOM 975 O O . PHE A 1 131 ? -3.678 4.219 4.624 1.00 95.69 131 PHE A O 1
ATOM 982 N N . ASP A 1 132 ? -4.429 5.117 2.699 1.00 91.00 132 ASP A N 1
ATOM 983 C CA . ASP A 1 132 ? -5.301 6.118 3.310 1.00 91.00 132 ASP A CA 1
ATOM 984 C C . ASP A 1 132 ? -6.691 6.160 2.659 1.00 91.00 132 ASP A C 1
ATOM 986 O O . ASP A 1 132 ? -7.057 5.315 1.837 1.00 91.00 132 ASP A O 1
ATOM 990 N N . GLY A 1 133 ? -7.505 7.113 3.103 1.00 80.38 133 GLY A N 1
ATOM 991 C CA . GLY A 1 133 ? -8.915 7.187 2.760 1.00 80.38 133 GLY A CA 1
ATOM 992 C C . GLY A 1 133 ? -9.772 6.332 3.687 1.00 80.38 133 GLY A C 1
ATOM 993 O O . GLY A 1 133 ? -9.279 5.549 4.502 1.00 80.38 133 GLY A O 1
ATOM 994 N N . VAL A 1 134 ? -11.085 6.501 3.549 1.00 71.75 134 VAL A N 1
ATOM 995 C CA . VAL A 1 134 ? -12.104 5.875 4.408 1.00 71.75 134 VAL A CA 1
ATOM 996 C C . VAL A 1 134 ? -11.935 4.348 4.440 1.00 71.75 134 VAL A C 1
ATOM 998 O O . VAL A 1 134 ? -12.039 3.733 5.500 1.00 71.75 134 VAL A O 1
ATOM 1001 N N . ASN A 1 135 ? -11.519 3.771 3.309 1.00 80.88 135 ASN A N 1
ATOM 1002 C CA . ASN A 1 135 ? -11.337 2.338 3.111 1.00 80.88 135 ASN A CA 1
ATOM 1003 C C . ASN A 1 135 ? -9.903 1.863 2.887 1.00 80.88 135 ASN A C 1
ATOM 1005 O O . ASN A 1 135 ? -9.722 0.723 2.450 1.00 80.88 135 ASN A O 1
ATOM 1009 N N . ARG A 1 136 ? -8.887 2.690 3.189 1.00 90.50 136 ARG A N 1
ATOM 1010 C CA . ARG A 1 136 ? -7.493 2.397 2.787 1.00 90.50 136 ARG A CA 1
ATOM 1011 C C . ARG A 1 136 ? -7.382 2.168 1.273 1.00 90.50 136 ARG A C 1
ATOM 1013 O O . ARG A 1 136 ? -6.618 1.321 0.816 1.00 90.50 136 ARG A O 1
ATOM 1020 N N . GLU A 1 137 ? -8.218 2.874 0.517 1.00 93.50 137 GLU A N 1
ATOM 1021 C CA . GLU A 1 137 ? -8.374 2.692 -0.923 1.00 93.50 137 GLU A CA 1
ATOM 1022 C C . GLU A 1 137 ? -7.329 3.463 -1.712 1.00 93.50 137 GLU A C 1
ATOM 1024 O O . GLU A 1 137 ? -6.940 3.015 -2.778 1.00 93.50 137 GLU A O 1
ATOM 1029 N N . ASN A 1 138 ? -6.810 4.571 -1.185 1.00 94.69 138 ASN A N 1
ATOM 1030 C CA . ASN A 1 138 ? -5.708 5.263 -1.834 1.00 94.69 138 ASN A CA 1
ATOM 1031 C C . ASN A 1 138 ? -4.397 4.672 -1.348 1.00 94.69 138 ASN A C 1
ATOM 1033 O O . ASN A 1 138 ? -4.217 4.425 -0.153 1.00 94.69 138 ASN A O 1
ATOM 1037 N N . VAL A 1 139 ? -3.460 4.495 -2.271 1.00 97.62 139 VAL A N 1
ATOM 1038 C CA . VAL A 1 139 ? -2.137 3.955 -1.970 1.00 97.62 139 VAL A CA 1
ATOM 1039 C C . VAL A 1 139 ? -1.074 4.910 -2.473 1.00 97.62 139 VAL A C 1
ATOM 1041 O O . VAL A 1 139 ? -1.147 5.408 -3.592 1.00 97.62 139 VAL A O 1
ATOM 1044 N N . SER A 1 140 ? -0.057 5.147 -1.656 1.00 97.31 140 SER A N 1
ATOM 1045 C CA . SER A 1 140 ? 1.147 5.872 -2.055 1.00 97.31 140 SER A CA 1
ATOM 1046 C C . SER A 1 140 ? 2.391 5.139 -1.572 1.00 97.31 140 SER A C 1
ATOM 1048 O O . SER A 1 140 ? 2.389 4.476 -0.539 1.00 97.31 140 SER A O 1
ATOM 1050 N N . VAL A 1 141 ? 3.472 5.253 -2.325 1.00 97.44 141 VAL A N 1
ATOM 1051 C CA . VAL A 1 141 ? 4.796 4.767 -1.957 1.00 97.44 141 VAL A CA 1
ATOM 1052 C C . VAL A 1 141 ? 5.504 5.872 -1.166 1.00 97.44 141 VAL A C 1
ATOM 1054 O O . VAL A 1 141 ? 5.698 6.979 -1.667 1.00 97.44 141 VAL A O 1
ATOM 1057 N N . ARG A 1 142 ? 5.864 5.598 0.094 1.00 95.56 142 ARG A N 1
ATOM 1058 C CA . ARG A 1 142 ? 6.476 6.580 1.016 1.00 95.56 142 ARG A CA 1
ATOM 1059 C C . ARG A 1 142 ? 7.985 6.466 1.138 1.00 95.56 142 ARG A C 1
ATOM 1061 O O . ARG A 1 142 ? 8.636 7.445 1.485 1.00 95.56 142 ARG A O 1
ATOM 1068 N N . SER A 1 143 ? 8.536 5.291 0.878 1.00 92.81 143 SER A N 1
ATOM 1069 C CA . SER A 1 143 ? 9.975 5.103 0.725 1.00 92.81 143 SER A CA 1
ATOM 1070 C C . SER A 1 143 ? 10.221 4.387 -0.589 1.00 92.81 143 SER A C 1
ATOM 1072 O O . SER A 1 143 ? 9.419 3.557 -0.986 1.00 92.81 143 SER A O 1
ATOM 1074 N N . TRP A 1 144 ? 11.300 4.716 -1.285 1.00 91.81 144 TRP A N 1
ATOM 1075 C CA . TRP A 1 144 ? 11.719 3.997 -2.483 1.00 91.81 144 TRP A CA 1
ATOM 1076 C C . TRP A 1 144 ? 13.185 3.620 -2.302 1.00 91.81 144 TRP A C 1
ATOM 1078 O O . TRP A 1 144 ? 13.983 4.511 -1.995 1.00 91.81 144 TRP A O 1
ATOM 1088 N N . PRO A 1 145 ? 13.561 2.335 -2.419 1.00 91.81 145 PRO A N 1
ATOM 1089 C CA . PRO A 1 145 ? 14.957 1.955 -2.325 1.00 91.81 145 PRO A CA 1
ATOM 1090 C C . PRO A 1 145 ? 15.703 2.492 -3.542 1.00 91.81 145 PRO A C 1
ATOM 1092 O O . PRO A 1 145 ? 15.193 2.469 -4.661 1.00 91.81 145 PRO A O 1
ATOM 1095 N N . THR A 1 146 ? 16.941 2.928 -3.344 1.00 88.62 146 THR A N 1
ATOM 1096 C CA . THR A 1 146 ? 17.835 3.177 -4.473 1.00 88.62 146 THR A CA 1
ATOM 1097 C C . THR A 1 146 ? 18.105 1.848 -5.170 1.00 88.62 146 THR A C 1
ATOM 1099 O O . THR A 1 146 ? 18.675 0.934 -4.575 1.00 88.62 146 THR A O 1
ATOM 1102 N N . ILE A 1 147 ? 17.682 1.733 -6.426 1.00 91.62 147 ILE A N 1
ATOM 1103 C CA . ILE A 1 147 ? 17.941 0.556 -7.253 1.00 91.62 147 ILE A CA 1
ATOM 1104 C C . ILE A 1 147 ? 19.035 0.930 -8.240 1.00 91.62 147 ILE A C 1
ATOM 1106 O O . ILE A 1 147 ? 18.813 1.758 -9.117 1.00 91.62 147 ILE A O 1
ATOM 1110 N N . THR A 1 148 ? 20.202 0.307 -8.110 1.00 91.06 148 THR A N 1
ATOM 1111 C CA . THR A 1 148 ? 21.317 0.523 -9.034 1.00 91.06 148 THR A CA 1
ATOM 1112 C C . THR A 1 148 ? 21.559 -0.732 -9.863 1.00 91.06 148 THR A C 1
ATOM 1114 O O . THR A 1 148 ? 21.596 -1.858 -9.342 1.00 91.06 148 THR A O 1
ATOM 1117 N N . SER A 1 149 ? 21.699 -0.545 -11.173 1.00 87.62 149 SER A N 1
ATOM 1118 C CA . SER A 1 149 ? 22.100 -1.609 -12.080 1.00 87.62 149 SER A CA 1
ATOM 1119 C C . SER A 1 149 ? 23.566 -1.980 -11.866 1.00 87.62 149 SER A C 1
ATOM 1121 O O . SER A 1 149 ? 24.386 -1.202 -11.362 1.00 87.62 149 SER A O 1
ATOM 1123 N N . ASP A 1 150 ? 23.923 -3.177 -12.314 1.00 87.06 150 ASP A N 1
ATOM 1124 C CA . ASP A 1 150 ? 25.323 -3.452 -12.612 1.00 87.06 150 ASP A CA 1
ATOM 1125 C C . ASP A 1 150 ? 25.780 -2.590 -13.796 1.00 87.06 150 ASP A C 1
ATOM 1127 O O . ASP A 1 150 ? 24.989 -1.862 -14.406 1.00 87.06 150 ASP A O 1
ATOM 1131 N N . LEU A 1 151 ? 27.075 -2.627 -14.094 1.00 83.38 151 LEU A N 1
ATOM 1132 C CA . LEU A 1 151 ? 27.621 -1.894 -15.228 1.00 83.38 151 LEU A CA 1
ATOM 1133 C C . LEU A 1 151 ? 27.023 -2.450 -16.533 1.00 83.38 151 LEU A C 1
ATOM 1135 O O . LEU A 1 151 ? 27.256 -3.610 -16.870 1.00 83.38 151 LEU A O 1
ATOM 1139 N N . ILE A 1 152 ? 26.267 -1.626 -17.256 1.00 80.12 152 ILE A N 1
ATOM 1140 C CA . ILE A 1 152 ? 25.672 -1.976 -18.549 1.00 80.12 152 ILE A CA 1
ATOM 1141 C C . ILE A 1 152 ? 26.685 -1.655 -19.644 1.00 80.12 152 ILE A C 1
ATOM 1143 O O . ILE A 1 152 ? 27.284 -0.582 -19.638 1.00 80.12 152 ILE A O 1
ATOM 1147 N N . GLN A 1 153 ? 26.873 -2.588 -20.578 1.00 78.94 153 GLN A N 1
ATOM 1148 C CA . GLN A 1 153 ? 27.743 -2.420 -21.741 1.00 78.94 153 GLN A CA 1
ATOM 1149 C C . GLN A 1 153 ? 26.894 -2.103 -22.974 1.00 78.94 153 GLN A C 1
ATOM 1151 O O . GLN A 1 153 ? 26.097 -2.928 -23.411 1.00 78.94 153 GLN A O 1
ATOM 1156 N N . ALA A 1 154 ? 27.086 -0.921 -23.556 1.00 70.25 154 ALA A N 1
ATOM 1157 C CA . ALA A 1 154 ? 26.425 -0.486 -24.781 1.00 70.25 154 ALA A CA 1
ATOM 1158 C C . ALA A 1 154 ? 27.482 -0.121 -25.833 1.00 70.25 154 ALA A C 1
ATOM 1160 O O . ALA A 1 154 ? 27.851 1.041 -26.012 1.00 70.25 154 ALA A O 1
ATOM 1161 N N . GLY A 1 155 ? 28.001 -1.134 -26.530 1.00 76.56 155 GLY A N 1
ATOM 1162 C CA . GLY A 1 155 ? 29.120 -0.951 -27.457 1.00 76.56 155 GLY A CA 1
ATOM 1163 C C . GLY A 1 155 ? 30.412 -0.593 -26.703 1.00 76.56 155 GLY A C 1
ATOM 1164 O O . GLY A 1 155 ? 30.775 -1.331 -25.791 1.00 76.56 155 GLY A O 1
ATOM 1165 N N . PRO A 1 156 ? 31.128 0.495 -27.057 1.00 79.75 156 PRO A N 1
ATOM 1166 C CA . PRO A 1 156 ? 32.367 0.894 -26.380 1.00 79.75 156 PRO A CA 1
ATOM 1167 C C . PRO A 1 156 ? 32.136 1.676 -25.075 1.00 79.75 156 PRO A C 1
ATOM 1169 O O . PRO A 1 156 ? 33.103 2.090 -24.439 1.00 79.75 156 PRO A O 1
ATOM 1172 N N . VAL A 1 157 ? 30.879 1.936 -24.704 1.00 77.69 157 VAL A N 1
ATOM 1173 C CA . VAL A 1 157 ? 30.519 2.739 -23.532 1.00 77.69 157 VAL A CA 1
ATOM 1174 C C . VAL A 1 157 ? 29.926 1.844 -22.454 1.00 77.69 157 VAL A C 1
ATOM 1176 O O . VAL A 1 157 ? 29.125 0.952 -22.739 1.00 77.69 157 VAL A O 1
ATOM 1179 N N . SER A 1 158 ? 30.297 2.126 -21.207 1.00 82.50 158 SER A N 1
ATOM 1180 C CA . SER A 1 158 ? 29.757 1.460 -20.031 1.00 82.50 158 SER A CA 1
ATOM 1181 C C . SER A 1 158 ? 29.202 2.472 -19.040 1.00 82.50 158 SER A C 1
ATOM 1183 O O . SER A 1 158 ? 29.879 3.460 -18.759 1.00 82.50 158 SER A O 1
ATOM 1185 N N . PHE A 1 159 ? 28.022 2.214 -18.485 1.00 85.62 159 PHE A N 1
ATOM 1186 C CA . PHE A 1 159 ? 27.366 3.123 -17.542 1.00 85.62 159 PHE A CA 1
ATOM 1187 C C . PHE A 1 159 ? 26.573 2.363 -16.479 1.00 85.62 159 PHE A C 1
ATOM 1189 O O . PHE A 1 159 ? 26.298 1.166 -16.613 1.00 85.62 159 PHE A O 1
ATOM 1196 N N . ARG A 1 160 ? 26.234 3.058 -15.392 1.00 89.81 160 ARG A N 1
ATOM 1197 C CA . ARG A 1 160 ? 25.321 2.563 -14.357 1.00 89.81 160 ARG A CA 1
ATOM 1198 C C . ARG A 1 160 ? 24.012 3.320 -14.445 1.00 89.81 160 ARG A C 1
ATOM 1200 O O . ARG A 1 160 ? 23.997 4.502 -14.760 1.00 89.81 160 ARG A O 1
ATOM 1207 N N . VAL A 1 161 ? 22.934 2.628 -14.115 1.00 91.31 161 VAL A N 1
ATOM 1208 C CA . VAL A 1 161 ? 21.601 3.206 -14.037 1.00 91.31 161 VAL A CA 1
ATOM 1209 C C . VAL A 1 161 ? 21.164 3.204 -12.586 1.00 91.31 161 VAL A C 1
ATOM 1211 O O . VAL A 1 161 ? 21.164 2.153 -11.941 1.00 91.31 161 VAL A O 1
ATOM 1214 N N . THR A 1 162 ? 20.762 4.363 -12.082 1.00 93.94 162 THR A N 1
ATOM 1215 C CA . THR A 1 162 ? 20.107 4.496 -10.782 1.00 93.94 162 THR A CA 1
ATOM 1216 C C . THR A 1 162 ? 18.635 4.819 -10.987 1.00 93.94 162 THR A C 1
ATOM 1218 O O . THR A 1 162 ? 18.283 5.845 -11.555 1.00 93.94 162 THR A O 1
ATOM 1221 N N . VAL A 1 163 ? 17.752 3.950 -10.500 1.00 95.88 163 VAL A N 1
ATOM 1222 C CA . VAL A 1 163 ? 16.306 4.144 -10.617 1.00 95.88 163 VAL A CA 1
ATOM 1223 C C . VAL A 1 163 ? 15.783 4.897 -9.399 1.00 95.88 163 VAL A C 1
ATOM 1225 O O . VAL A 1 163 ? 15.921 4.435 -8.261 1.00 95.88 163 VAL A O 1
ATOM 1228 N N . ARG A 1 164 ? 15.136 6.037 -9.642 1.00 95.50 164 ARG A N 1
ATOM 1229 C CA . ARG A 1 164 ? 14.504 6.885 -8.627 1.00 95.50 164 ARG A CA 1
ATOM 1230 C C . ARG A 1 164 ? 13.008 7.014 -8.886 1.00 95.50 164 ARG A C 1
ATOM 1232 O O . ARG A 1 164 ? 12.555 6.965 -10.025 1.00 95.50 164 ARG A O 1
ATOM 1239 N N . LEU A 1 165 ? 12.245 7.206 -7.817 1.00 96.44 165 LEU A N 1
ATOM 1240 C CA . LEU A 1 165 ? 10.816 7.487 -7.888 1.00 96.44 165 LEU A CA 1
ATOM 1241 C C . LEU A 1 165 ? 10.591 9.003 -7.962 1.00 96.44 165 LEU A C 1
ATOM 1243 O O . LEU A 1 165 ? 10.955 9.716 -7.031 1.00 96.44 165 LEU A O 1
ATOM 1247 N N . GLU A 1 166 ? 9.981 9.487 -9.042 1.00 96.00 166 GLU A N 1
ATOM 1248 C CA . GLU A 1 166 ? 9.611 10.901 -9.221 1.00 96.00 166 GLU A CA 1
ATOM 1249 C C . GLU A 1 166 ? 8.163 11.173 -8.800 1.00 96.00 166 GLU A C 1
ATOM 1251 O O . GLU A 1 166 ? 7.859 12.213 -8.221 1.00 96.00 166 GLU A O 1
ATOM 1256 N N . SER A 1 167 ? 7.252 10.238 -9.075 1.00 93.31 167 SER A N 1
ATOM 1257 C CA . SER A 1 167 ? 5.839 10.368 -8.712 1.00 93.31 167 SER A CA 1
ATOM 1258 C C . SER A 1 167 ? 5.219 9.017 -8.386 1.00 93.31 167 SER A C 1
ATOM 1260 O O . SER A 1 167 ? 5.660 7.977 -8.876 1.00 93.31 167 SER A O 1
ATOM 1262 N N . ASN A 1 168 ? 4.204 9.023 -7.523 1.00 96.62 168 ASN A N 1
ATOM 1263 C CA . ASN A 1 168 ? 3.425 7.833 -7.224 1.00 96.62 168 ASN A CA 1
ATOM 1264 C C . ASN A 1 168 ? 1.994 8.185 -6.811 1.00 96.62 168 ASN A C 1
ATOM 1266 O O . ASN A 1 168 ? 1.762 9.158 -6.096 1.00 96.62 168 ASN A O 1
ATOM 1270 N N . ALA A 1 169 ? 1.050 7.364 -7.247 1.00 95.62 169 ALA A N 1
ATOM 1271 C CA . ALA A 1 169 ? -0.324 7.332 -6.767 1.00 95.62 169 ALA A CA 1
ATOM 1272 C C . ALA A 1 169 ? -0.880 5.930 -7.007 1.00 95.62 169 ALA A C 1
ATOM 1274 O O . ALA A 1 169 ? -0.390 5.211 -7.872 1.00 95.62 169 ALA A O 1
ATOM 1275 N N . GLY A 1 170 ? -1.911 5.524 -6.286 1.00 97.38 170 GLY A N 1
ATOM 1276 C CA . GLY A 1 170 ? -2.415 4.167 -6.403 1.00 97.38 170 GLY A CA 1
ATOM 1277 C C . GLY A 1 170 ? -3.780 3.979 -5.786 1.00 97.38 170 GLY A C 1
ATOM 1278 O O . GLY A 1 170 ? -4.299 4.859 -5.099 1.00 97.38 170 GLY A O 1
ATOM 1279 N N . GLN A 1 171 ? -4.354 2.816 -6.068 1.00 97.62 171 GLN A N 1
ATOM 1280 C CA . GLN A 1 171 ? -5.669 2.403 -5.608 1.00 97.62 171 GLN A CA 1
ATOM 1281 C C . GLN A 1 171 ? -5.633 0.951 -5.124 1.00 97.62 171 GLN A C 1
ATOM 1283 O O . GLN A 1 171 ? -5.003 0.096 -5.750 1.00 97.62 171 GLN A O 1
ATOM 1288 N N . PHE A 1 172 ? -6.332 0.663 -4.030 1.00 97.31 172 PHE A N 1
ATOM 1289 C CA . PHE A 1 172 ? -6.500 -0.665 -3.461 1.00 97.31 172 PHE A CA 1
ATOM 1290 C C . PHE A 1 172 ? -7.977 -0.977 -3.249 1.00 97.31 172 PHE A C 1
ATOM 1292 O O . PHE A 1 172 ? -8.696 -0.285 -2.534 1.00 97.31 172 PHE A O 1
ATOM 1299 N N . ASN A 1 173 ? -8.431 -2.074 -3.841 1.00 95.44 173 ASN A N 1
ATOM 1300 C CA . ASN A 1 173 ? -9.770 -2.589 -3.649 1.00 95.44 173 ASN A CA 1
ATOM 1301 C C . ASN A 1 173 ? -9.716 -3.774 -2.680 1.00 95.44 173 ASN A C 1
ATOM 1303 O O . ASN A 1 173 ? -9.336 -4.890 -3.039 1.00 95.44 173 ASN A O 1
ATOM 1307 N N . ARG A 1 174 ? -10.142 -3.532 -1.441 1.00 92.00 174 ARG A N 1
ATOM 1308 C CA . ARG A 1 174 ? -10.055 -4.507 -0.350 1.00 92.00 174 ARG A CA 1
ATOM 1309 C C . ARG A 1 174 ? -10.886 -5.774 -0.566 1.00 92.00 174 ARG A C 1
ATOM 1311 O O . ARG A 1 174 ? -10.487 -6.834 -0.088 1.00 92.00 174 ARG A O 1
ATOM 1318 N N . SER A 1 175 ? -12.032 -5.681 -1.246 1.00 91.56 175 SER A N 1
ATOM 1319 C CA . SER A 1 175 ? -12.910 -6.839 -1.463 1.00 91.56 175 SER A CA 1
ATOM 1320 C C . SER A 1 175 ? -12.348 -7.805 -2.504 1.00 91.56 175 SER A C 1
ATOM 1322 O O . SER A 1 175 ? -12.513 -9.011 -2.359 1.00 91.56 175 SER A O 1
ATOM 1324 N N . SER A 1 176 ? -11.645 -7.288 -3.514 1.00 96.50 176 SER A N 1
ATOM 1325 C CA . SER A 1 176 ? -11.017 -8.094 -4.570 1.00 96.50 176 SER A CA 1
ATOM 1326 C C . SER A 1 176 ? -9.523 -8.353 -4.360 1.00 96.50 176 SER A C 1
ATOM 1328 O O . SER A 1 176 ? -8.948 -9.167 -5.075 1.00 96.50 176 SER A O 1
ATOM 1330 N N . GLY A 1 177 ? -8.874 -7.646 -3.430 1.00 96.88 177 GLY A N 1
ATOM 1331 C CA . GLY A 1 177 ? -7.417 -7.654 -3.280 1.00 96.88 177 GLY A CA 1
ATOM 1332 C C . GLY A 1 177 ? -6.680 -6.961 -4.432 1.00 96.88 177 GLY A C 1
ATOM 1333 O O . GLY A 1 177 ? -5.456 -7.066 -4.521 1.00 96.88 177 GLY A O 1
ATOM 1334 N N . ARG A 1 178 ? -7.393 -6.270 -5.333 1.00 98.25 178 ARG A N 1
ATOM 1335 C CA . ARG A 1 178 ? -6.767 -5.598 -6.474 1.00 98.25 178 ARG A CA 1
ATOM 1336 C C . ARG A 1 178 ? -5.991 -4.377 -6.007 1.00 98.25 178 ARG A C 1
ATOM 1338 O O . ARG A 1 178 ? -6.529 -3.532 -5.299 1.00 98.25 178 ARG A O 1
ATOM 1345 N N . LEU A 1 179 ? -4.746 -4.276 -6.449 1.00 98.44 179 LEU A N 1
ATOM 1346 C CA . LEU A 1 179 ? -3.850 -3.155 -6.189 1.00 98.44 179 LEU A CA 1
ATOM 1347 C C . LEU A 1 179 ? -3.361 -2.595 -7.527 1.00 98.44 179 LEU A C 1
ATOM 1349 O O . LEU A 1 179 ? -3.019 -3.366 -8.427 1.00 98.44 179 LEU A O 1
ATOM 1353 N N . SER A 1 180 ? -3.344 -1.270 -7.652 1.00 98.50 180 SER A N 1
ATOM 1354 C CA . SER A 1 180 ? -2.800 -0.537 -8.795 1.00 98.50 180 SER A CA 1
ATOM 1355 C C . SER A 1 180 ? -1.941 0.630 -8.311 1.00 98.50 180 SER A C 1
ATOM 1357 O O . SER A 1 180 ? -2.320 1.324 -7.370 1.00 98.50 180 SER A O 1
ATOM 1359 N N . LEU A 1 181 ? -0.783 0.830 -8.934 1.00 98.38 181 LEU A N 1
ATOM 1360 C CA . LEU A 1 181 ? 0.189 1.880 -8.653 1.00 98.38 181 LEU A CA 1
ATOM 1361 C C . LEU A 1 181 ? 0.604 2.546 -9.970 1.00 98.38 181 LEU A C 1
ATOM 1363 O O . LEU A 1 181 ? 1.200 1.911 -10.835 1.00 98.38 181 LEU A O 1
ATOM 1367 N N . ASN A 1 182 ? 0.344 3.838 -10.100 1.00 98.31 182 ASN A N 1
ATOM 1368 C CA . ASN A 1 182 ? 0.893 4.705 -11.135 1.00 98.31 182 ASN A CA 1
ATOM 1369 C C . ASN A 1 182 ? 2.209 5.287 -10.629 1.00 98.31 182 ASN A C 1
ATOM 1371 O O . ASN A 1 182 ? 2.206 6.045 -9.661 1.00 98.31 182 ASN A O 1
ATOM 1375 N N . LEU A 1 183 ? 3.318 4.927 -11.266 1.00 98.00 183 LEU A N 1
ATOM 1376 C CA . LEU A 1 183 ? 4.664 5.335 -10.884 1.00 98.00 183 LEU A CA 1
ATOM 1377 C C . LEU A 1 183 ? 5.303 6.151 -12.010 1.00 98.00 183 LEU A C 1
ATOM 1379 O O . LEU A 1 183 ? 5.237 5.766 -13.175 1.00 98.00 183 LEU A O 1
ATOM 1383 N N . GLY A 1 184 ? 5.963 7.249 -11.657 1.00 98.06 184 GLY A N 1
ATOM 1384 C CA . GLY A 1 184 ? 6.943 7.910 -12.512 1.00 98.06 184 GLY A CA 1
ATOM 1385 C C . GLY A 1 184 ? 8.338 7.523 -12.051 1.00 98.06 184 GLY A C 1
ATOM 1386 O O . GLY A 1 184 ? 8.710 7.844 -10.922 1.00 98.06 184 GLY A O 1
ATOM 1387 N N . LEU A 1 185 ? 9.088 6.814 -12.892 1.00 97.56 185 LEU A N 1
ATOM 1388 C CA . LEU A 1 185 ? 10.445 6.371 -12.582 1.00 97.56 185 LEU A CA 1
ATOM 1389 C C . LEU A 1 185 ? 11.465 7.137 -13.429 1.00 97.56 185 LEU A C 1
ATOM 1391 O O . LEU A 1 185 ? 11.320 7.200 -14.650 1.00 97.56 185 LEU A O 1
ATOM 1395 N N . LEU A 1 186 ? 12.504 7.663 -12.786 1.00 96.62 186 LEU A N 1
ATOM 1396 C CA . LEU A 1 186 ? 13.679 8.249 -13.427 1.00 96.62 186 LEU A CA 1
ATOM 1397 C C . LEU A 1 186 ? 14.807 7.225 -13.443 1.00 96.62 186 LEU A C 1
ATOM 1399 O O . LEU A 1 186 ? 15.121 6.636 -12.410 1.00 96.62 186 LEU A O 1
ATOM 1403 N N . PHE A 1 187 ? 15.411 7.039 -14.605 1.00 95.31 187 PHE A N 1
ATOM 1404 C CA . PHE A 1 187 ? 16.577 6.205 -14.829 1.00 95.31 187 PHE A CA 1
ATOM 1405 C C . PHE A 1 187 ? 17.749 7.156 -15.053 1.00 95.31 187 PHE A C 1
ATOM 1407 O O . PHE A 1 187 ? 17.954 7.637 -16.162 1.00 95.31 187 PHE A O 1
ATOM 1414 N N . ASP A 1 188 ? 18.437 7.456 -13.954 1.00 94.25 188 ASP A N 1
ATOM 1415 C CA . ASP A 1 188 ? 19.612 8.326 -13.886 1.00 94.25 188 ASP A CA 1
ATOM 1416 C C . ASP A 1 188 ? 20.817 7.544 -14.414 1.00 94.25 188 ASP A C 1
ATOM 1418 O O . ASP A 1 188 ? 21.240 6.545 -13.815 1.00 94.25 188 ASP A O 1
ATOM 1422 N N . GLU A 1 189 ? 21.279 7.933 -15.596 1.00 89.69 189 GLU A N 1
ATOM 1423 C CA . GLU A 1 189 ? 22.307 7.232 -16.355 1.00 89.69 189 GLU A CA 1
ATOM 1424 C C . GLU A 1 189 ? 23.651 7.938 -16.157 1.00 89.69 189 GLU A C 1
ATOM 1426 O O . GLU A 1 189 ? 23.885 9.010 -16.711 1.00 89.69 189 GLU A O 1
ATOM 1431 N N . ASP A 1 190 ? 24.556 7.319 -15.388 1.00 87.12 190 ASP A N 1
ATOM 1432 C CA . ASP A 1 190 ? 25.889 7.865 -15.100 1.00 87.12 190 ASP A CA 1
ATOM 1433 C C . ASP A 1 190 ? 26.809 7.694 -16.318 1.00 87.12 190 ASP A C 1
ATOM 1435 O O . ASP A 1 190 ? 27.627 6.770 -16.410 1.00 87.12 190 ASP A O 1
ATOM 1439 N N . LEU A 1 191 ? 26.595 8.551 -17.312 1.00 80.38 191 LEU A N 1
ATOM 1440 C CA . LEU A 1 191 ? 27.383 8.641 -18.528 1.00 80.38 191 LEU A CA 1
ATOM 1441 C C . LEU A 1 191 ? 28.346 9.820 -18.427 1.00 80.38 191 LEU A C 1
ATOM 1443 O O . LEU A 1 191 ? 27.963 10.961 -18.200 1.00 80.38 191 LEU A O 1
ATOM 1447 N N . ALA A 1 192 ? 29.625 9.557 -18.692 1.00 70.69 192 ALA A N 1
ATOM 1448 C CA . ALA A 1 192 ? 30.686 10.565 -18.650 1.00 70.69 192 ALA A CA 1
ATOM 1449 C C . ALA A 1 192 ? 30.605 11.632 -19.774 1.00 70.69 192 ALA A C 1
ATOM 1451 O O . ALA A 1 192 ? 31.573 12.361 -19.990 1.00 70.69 192 ALA A O 1
ATOM 1452 N N . TRP A 1 193 ? 29.502 11.704 -20.529 1.00 66.25 193 TRP A N 1
ATOM 1453 C CA . TRP A 1 193 ? 29.333 12.565 -21.704 1.00 66.25 193 TRP A CA 1
ATOM 1454 C C . TRP A 1 193 ? 28.180 13.568 -21.517 1.00 66.25 193 TRP A C 1
ATOM 1456 O O . TRP A 1 193 ? 27.166 13.218 -20.930 1.00 66.25 193 TRP A O 1
ATOM 1466 N N . PRO A 1 194 ? 28.296 14.806 -22.035 1.00 61.25 194 PRO A N 1
ATOM 1467 C CA . PRO A 1 194 ? 27.467 15.952 -21.635 1.00 61.25 194 PRO A CA 1
ATOM 1468 C C . PRO A 1 194 ? 26.076 16.025 -22.302 1.00 61.25 194 PRO A C 1
ATOM 1470 O O . PRO A 1 194 ? 25.613 17.115 -22.635 1.00 61.25 194 PRO A O 1
ATOM 1473 N N . LEU A 1 195 ? 25.410 14.896 -22.542 1.00 67.44 195 LEU A N 1
ATOM 1474 C CA . LEU A 1 195 ? 24.046 14.876 -23.083 1.00 67.44 195 LEU A CA 1
ATOM 1475 C C . LEU A 1 195 ? 23.053 14.480 -21.991 1.00 67.44 195 LEU A C 1
ATOM 1477 O O . LEU A 1 195 ? 23.414 13.757 -21.072 1.00 67.44 195 LEU A O 1
ATOM 1481 N N . ASP A 1 196 ? 21.817 14.974 -22.101 1.00 68.69 196 ASP A N 1
ATOM 1482 C CA . ASP A 1 196 ? 20.705 14.594 -21.223 1.00 68.69 196 ASP A CA 1
ATOM 1483 C C . ASP A 1 196 ? 20.401 13.103 -21.434 1.00 68.69 196 ASP A C 1
ATOM 1485 O O . ASP A 1 196 ? 19.730 12.710 -22.394 1.00 68.69 196 ASP A O 1
ATOM 1489 N N . SER A 1 197 ? 21.025 12.271 -20.604 1.00 83.94 197 SER A N 1
ATOM 1490 C CA . SER A 1 197 ? 21.014 10.817 -20.711 1.00 83.94 197 SER A CA 1
ATOM 1491 C C . SER A 1 197 ? 19.828 10.186 -19.999 1.00 83.94 197 SER A C 1
ATOM 1493 O O . SER A 1 197 ? 19.509 9.035 -20.268 1.00 83.94 197 SER A O 1
ATOM 1495 N N . ASP A 1 198 ? 19.131 10.926 -19.143 1.00 93.38 198 ASP A N 1
ATOM 1496 C CA . ASP A 1 198 ? 18.152 10.330 -18.251 1.00 93.38 198 ASP A CA 1
ATOM 1497 C C . ASP A 1 198 ? 16.890 9.876 -18.985 1.00 93.38 198 ASP A C 1
ATOM 1499 O O . ASP A 1 198 ? 16.181 10.649 -19.642 1.00 93.38 198 ASP A O 1
ATOM 1503 N N . SER A 1 199 ? 16.560 8.603 -18.801 1.00 95.38 199 SER A N 1
ATOM 1504 C CA . SER A 1 199 ? 15.337 8.012 -19.332 1.00 95.38 199 SER A CA 1
ATOM 1505 C C . SER A 1 199 ? 14.225 8.072 -18.278 1.00 95.38 199 SER A C 1
ATOM 1507 O O . SER A 1 199 ? 14.444 7.817 -17.095 1.00 95.38 199 SER A O 1
ATOM 1509 N N . ARG A 1 200 ? 12.987 8.371 -18.679 1.00 97.50 200 ARG A N 1
ATOM 1510 C CA . ARG A 1 200 ? 11.814 8.346 -17.785 1.00 97.50 200 ARG A CA 1
ATOM 1511 C C . ARG A 1 200 ? 10.845 7.249 -18.179 1.00 97.50 200 ARG A C 1
ATOM 1513 O O . ARG A 1 200 ? 10.610 7.018 -19.360 1.00 97.50 200 ARG A O 1
ATOM 1520 N N . LEU A 1 201 ? 10.237 6.605 -17.190 1.00 98.12 201 LEU A N 1
ATOM 1521 C CA . LEU A 1 201 ? 9.254 5.547 -17.390 1.00 98.12 201 LEU A CA 1
ATOM 1522 C C . LEU A 1 201 ? 7.995 5.833 -16.557 1.00 98.12 201 LEU A C 1
ATOM 1524 O O . LEU A 1 201 ? 7.942 5.462 -15.380 1.00 98.12 201 LEU A O 1
ATOM 1528 N N . PRO A 1 202 ? 6.969 6.481 -17.138 1.00 98.19 202 PRO A N 1
ATOM 1529 C CA . PRO A 1 202 ? 5.643 6.522 -16.538 1.00 98.19 202 PRO A CA 1
ATOM 1530 C C . PRO A 1 202 ? 4.991 5.148 -16.711 1.00 98.19 202 PRO A C 1
ATOM 1532 O O . PRO A 1 202 ? 4.778 4.702 -17.836 1.00 98.19 202 PRO A O 1
ATOM 1535 N N . ILE A 1 203 ? 4.690 4.445 -15.626 1.00 98.31 203 ILE A N 1
ATOM 1536 C CA . ILE A 1 203 ? 4.173 3.075 -15.678 1.00 98.31 203 ILE A CA 1
ATOM 1537 C C . ILE A 1 203 ? 3.043 2.862 -14.678 1.00 98.31 203 ILE A C 1
ATOM 1539 O O . ILE A 1 203 ? 3.129 3.262 -13.520 1.00 98.31 203 ILE A O 1
ATOM 1543 N N . THR A 1 204 ? 1.994 2.178 -15.124 1.00 98.50 204 THR A N 1
ATOM 1544 C CA . THR A 1 204 ? 0.948 1.652 -14.247 1.00 98.50 204 THR A CA 1
ATOM 1545 C C . THR A 1 204 ? 1.237 0.187 -13.969 1.00 98.50 204 THR A C 1
ATOM 1547 O O . THR A 1 204 ? 1.221 -0.644 -14.876 1.00 98.50 204 THR A O 1
ATOM 1550 N N . LEU A 1 205 ? 1.510 -0.126 -12.708 1.00 98.38 205 LEU A N 1
ATOM 1551 C CA . LEU A 1 205 ? 1.605 -1.485 -12.204 1.00 98.38 205 LEU A CA 1
ATOM 1552 C C . LEU A 1 205 ? 0.268 -1.883 -11.601 1.00 98.38 205 LEU A C 1
ATOM 1554 O O . LEU A 1 205 ? -0.275 -1.148 -10.785 1.00 98.38 205 LEU A O 1
ATOM 1558 N N . GLY A 1 206 ? -0.247 -3.056 -11.938 1.00 98.38 206 GLY A N 1
ATOM 1559 C CA . GLY A 1 206 ? -1.512 -3.520 -11.394 1.00 98.38 206 GLY A CA 1
ATOM 1560 C C . GLY A 1 206 ? -1.592 -5.029 -11.287 1.00 98.38 206 GLY A C 1
ATOM 1561 O O . GLY A 1 206 ? -0.970 -5.771 -12.043 1.00 98.38 206 GLY A O 1
ATOM 1562 N N . THR A 1 207 ? -2.398 -5.485 -10.335 1.00 98.50 207 THR A N 1
ATOM 1563 C CA . THR A 1 207 ? -2.801 -6.899 -10.211 1.00 98.50 207 THR A CA 1
ATOM 1564 C C . THR A 1 207 ? -3.736 -7.361 -11.333 1.00 98.50 207 THR A C 1
ATOM 1566 O O . THR A 1 207 ? -3.975 -8.551 -11.482 1.00 98.50 207 THR A O 1
ATOM 1569 N N . ASP A 1 208 ? -4.297 -6.419 -12.091 1.00 97.44 208 ASP A N 1
ATOM 1570 C CA . ASP A 1 208 ? -5.188 -6.646 -13.229 1.00 97.44 208 ASP A CA 1
ATOM 1571 C C . ASP A 1 208 ? -4.481 -6.564 -14.586 1.00 97.44 208 ASP A C 1
ATOM 1573 O O . ASP A 1 208 ? -5.100 -6.802 -15.623 1.00 97.44 208 ASP A O 1
ATOM 1577 N N . GLN A 1 209 ? -3.193 -6.228 -14.583 1.00 98.00 209 GLN A N 1
ATOM 1578 C CA . GLN A 1 209 ? -2.358 -6.264 -15.772 1.00 98.00 209 GLN A CA 1
ATOM 1579 C C . GLN A 1 209 ? -1.972 -7.716 -16.097 1.00 98.00 209 GLN A C 1
ATOM 1581 O O . GLN A 1 209 ? -1.957 -8.566 -15.202 1.00 98.00 209 GLN A O 1
ATOM 1586 N N . PRO A 1 210 ? -1.613 -8.032 -17.354 1.00 98.12 210 PRO A N 1
ATOM 1587 C CA . PRO A 1 210 ? -1.067 -9.342 -17.698 1.00 98.12 210 PRO A CA 1
ATOM 1588 C C . PRO A 1 210 ? 0.130 -9.713 -16.808 1.00 98.12 210 PRO A C 1
ATOM 1590 O O . PRO A 1 210 ? 1.098 -8.961 -16.718 1.00 98.12 210 PRO A O 1
ATOM 1593 N N . GLY A 1 211 ? 0.055 -10.869 -16.143 1.00 97.38 211 GLY A N 1
ATOM 1594 C CA . GLY A 1 211 ? 1.057 -11.327 -15.169 1.00 97.38 211 GLY A CA 1
ATOM 1595 C C . GLY A 1 211 ? 0.843 -10.826 -13.733 1.00 97.38 211 GLY A C 1
ATOM 1596 O O . GLY A 1 211 ? 1.544 -11.275 -12.830 1.00 97.38 211 GLY A O 1
ATOM 1597 N N . GLY A 1 212 ? -0.126 -9.937 -13.502 1.00 98.19 212 GLY A N 1
ATOM 1598 C CA . GLY A 1 212 ? -0.541 -9.501 -12.173 1.00 98.19 212 GLY A CA 1
ATOM 1599 C C . GLY A 1 212 ? -1.332 -10.576 -11.422 1.00 98.19 212 GLY A C 1
ATOM 1600 O O . GLY A 1 212 ? -2.051 -11.378 -12.018 1.00 98.19 212 GLY A O 1
ATOM 1601 N N . ILE A 1 213 ? -1.197 -10.591 -10.095 1.00 98.56 213 ILE A N 1
ATOM 1602 C CA . ILE A 1 213 ? -1.918 -11.494 -9.189 1.00 98.56 213 ILE A CA 1
ATOM 1603 C C . ILE A 1 213 ? -2.435 -10.669 -8.013 1.00 98.56 213 ILE A C 1
ATOM 1605 O O . ILE A 1 213 ? -1.657 -9.992 -7.337 1.00 98.56 213 ILE A O 1
ATOM 1609 N N . ALA A 1 214 ? -3.750 -10.722 -7.780 1.00 98.50 214 ALA A N 1
ATOM 1610 C CA . ALA A 1 214 ? -4.416 -10.017 -6.687 1.00 98.50 214 ALA A CA 1
ATOM 1611 C C . ALA A 1 214 ? -3.855 -10.407 -5.312 1.00 98.50 214 ALA A C 1
ATOM 1613 O O . ALA A 1 214 ? -3.410 -11.535 -5.106 1.00 98.50 214 ALA A O 1
ATOM 1614 N N . MET A 1 215 ? -3.904 -9.464 -4.368 1.00 98.44 215 MET A N 1
ATOM 1615 C CA . MET A 1 215 ? -3.382 -9.665 -3.022 1.00 98.44 215 MET A CA 1
ATOM 1616 C C . MET A 1 215 ? -4.193 -10.717 -2.258 1.00 98.44 215 MET A C 1
ATOM 1618 O O . MET A 1 215 ? -5.394 -10.542 -2.032 1.00 98.44 215 MET A O 1
ATOM 1622 N N . ASP A 1 216 ? -3.526 -11.775 -1.802 1.00 98.06 216 ASP A N 1
ATOM 1623 C CA . ASP A 1 216 ? -4.157 -12.844 -1.031 1.00 98.06 216 ASP A CA 1
ATOM 1624 C C . ASP A 1 216 ? -4.377 -12.469 0.452 1.00 98.06 216 ASP A C 1
ATOM 1626 O O . ASP A 1 216 ? -4.145 -11.338 0.897 1.00 98.06 216 ASP A O 1
ATOM 1630 N N . ALA A 1 217 ? -4.873 -13.424 1.245 1.00 95.88 217 ALA A N 1
ATOM 1631 C CA . ALA A 1 217 ? -5.116 -13.230 2.676 1.00 95.88 217 ALA A CA 1
ATOM 1632 C C . ALA A 1 217 ? -3.826 -13.066 3.505 1.00 95.88 217 ALA A C 1
ATOM 1634 O O . ALA A 1 217 ? -3.879 -12.469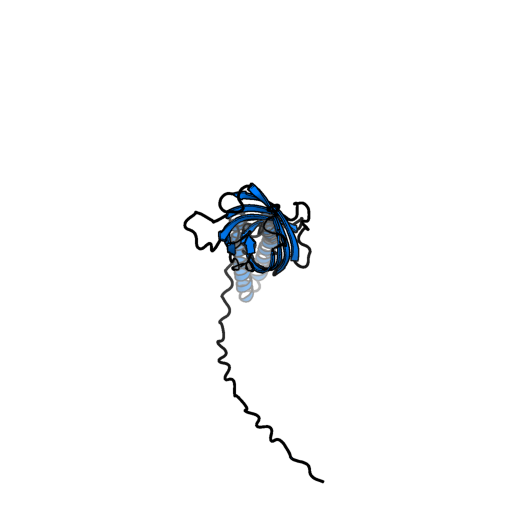 4.580 1.00 95.88 217 ALA A O 1
ATOM 1635 N N . ALA A 1 218 ? -2.689 -13.563 3.011 1.00 97.38 218 ALA A N 1
ATOM 1636 C CA . ALA A 1 218 ? -1.378 -13.444 3.642 1.00 97.38 218 ALA A CA 1
ATOM 1637 C C . ALA A 1 218 ? -0.622 -12.170 3.212 1.00 97.38 218 ALA A C 1
ATOM 1639 O O . ALA A 1 218 ? 0.448 -11.888 3.747 1.00 97.38 218 ALA A O 1
ATOM 1640 N N . GLY A 1 219 ? -1.175 -11.390 2.276 1.00 97.81 219 GLY A N 1
ATOM 1641 C CA . GLY A 1 219 ? -0.563 -10.170 1.753 1.00 97.81 219 GLY A CA 1
ATOM 1642 C C . GLY A 1 219 ? 0.371 -10.407 0.564 1.00 97.81 219 GLY A C 1
ATOM 1643 O O . GLY A 1 219 ? 1.041 -9.465 0.142 1.00 97.81 219 GLY A O 1
ATOM 1644 N N . ASN A 1 220 ? 0.431 -11.625 0.013 1.00 98.62 220 ASN A N 1
ATOM 1645 C CA . ASN A 1 220 ? 1.221 -11.901 -1.186 1.00 98.62 220 ASN A CA 1
ATOM 1646 C C . ASN A 1 220 ? 0.536 -11.288 -2.403 1.00 98.62 220 ASN A C 1
ATOM 1648 O O . ASN A 1 220 ? -0.678 -11.413 -2.553 1.00 98.62 220 ASN A O 1
ATOM 1652 N N . VAL A 1 221 ? 1.303 -10.627 -3.266 1.00 98.62 221 VAL A N 1
ATOM 1653 C CA . VAL A 1 221 ? 0.790 -9.893 -4.426 1.00 98.62 221 VAL A CA 1
ATOM 1654 C C . VAL A 1 221 ? 1.827 -9.875 -5.549 1.00 98.62 221 VAL A C 1
ATOM 1656 O O . VAL A 1 221 ? 3.033 -9.802 -5.291 1.00 98.62 221 VAL A O 1
ATOM 1659 N N . THR A 1 222 ? 1.350 -9.886 -6.795 1.00 98.69 222 THR A N 1
ATOM 1660 C CA . THR A 1 222 ? 2.173 -9.590 -7.974 1.00 98.69 222 THR A CA 1
ATOM 1661 C C . THR A 1 222 ? 1.582 -8.402 -8.717 1.00 98.69 222 THR A C 1
ATOM 1663 O O . THR A 1 222 ? 0.435 -8.435 -9.161 1.00 98.69 222 THR A O 1
ATOM 1666 N N . LEU A 1 223 ? 2.376 -7.348 -8.867 1.00 98.50 223 LEU A N 1
ATOM 1667 C CA . LEU A 1 223 ? 2.053 -6.193 -9.693 1.00 98.50 223 LEU A CA 1
ATOM 1668 C C . LEU A 1 223 ? 2.851 -6.287 -10.986 1.00 98.50 223 LEU A C 1
ATOM 1670 O O . LEU A 1 223 ? 4.070 -6.421 -10.940 1.00 98.50 223 LEU A O 1
ATOM 1674 N N . ALA A 1 224 ? 2.182 -6.195 -12.126 1.00 98.56 224 ALA A N 1
ATOM 1675 C CA . ALA A 1 224 ? 2.837 -6.168 -13.426 1.00 98.56 224 ALA A CA 1
ATOM 1676 C C . ALA A 1 224 ? 2.413 -4.917 -14.191 1.00 98.56 224 ALA A C 1
ATOM 1678 O O . ALA A 1 224 ? 1.357 -4.352 -13.922 1.00 98.56 224 ALA A O 1
ATOM 1679 N N . GLY A 1 225 ? 3.231 -4.470 -15.131 1.00 98.31 225 GLY A N 1
ATOM 1680 C CA . GLY A 1 225 ? 2.889 -3.371 -16.021 1.00 98.31 225 GLY A CA 1
ATOM 1681 C C . GLY A 1 225 ? 3.846 -3.298 -17.195 1.00 98.31 225 GLY A C 1
ATOM 1682 O O . GLY A 1 225 ? 4.979 -3.775 -17.132 1.00 98.31 225 GLY A O 1
ATOM 1683 N N . THR A 1 226 ? 3.381 -2.705 -18.287 1.00 98.44 226 THR A N 1
ATOM 1684 C CA . THR A 1 226 ? 4.189 -2.441 -19.478 1.00 98.44 226 THR A CA 1
ATOM 1685 C C . THR A 1 226 ? 4.016 -0.984 -19.869 1.00 98.44 226 THR A C 1
ATOM 1687 O O . THR A 1 226 ? 2.902 -0.470 -19.852 1.00 98.44 226 THR A O 1
ATOM 1690 N N . SER A 1 227 ? 5.110 -0.318 -20.220 1.00 98.50 227 SER A N 1
ATOM 1691 C CA . SER A 1 227 ? 5.089 1.053 -20.729 1.00 98.50 227 SER A CA 1
ATOM 1692 C C . SER A 1 227 ? 6.263 1.287 -21.681 1.00 98.50 227 SER A C 1
ATOM 1694 O O . SER A 1 227 ? 6.973 0.347 -22.041 1.00 98.50 227 SER A O 1
ATOM 1696 N N . THR A 1 228 ? 6.463 2.524 -22.114 1.00 98.44 228 THR A N 1
ATOM 1697 C CA . THR A 1 228 ? 7.545 2.933 -23.006 1.00 98.44 228 THR A CA 1
ATOM 1698 C C . THR A 1 228 ? 8.353 4.043 -22.349 1.00 98.44 228 THR A C 1
ATOM 1700 O O . THR A 1 228 ? 7.789 4.970 -21.768 1.00 98.44 228 THR A O 1
ATOM 1703 N N . PHE A 1 229 ? 9.676 3.933 -22.431 1.00 97.75 229 PHE A N 1
ATOM 1704 C CA . PHE A 1 229 ? 10.590 4.968 -21.964 1.00 97.75 229 PHE A CA 1
ATOM 1705 C C . PHE A 1 229 ? 10.459 6.249 -22.797 1.00 97.75 229 PHE A C 1
ATOM 1707 O O . PHE A 1 229 ? 10.242 6.197 -24.010 1.00 97.75 229 PHE A O 1
ATOM 1714 N N . ASN A 1 230 ? 10.645 7.394 -22.146 1.00 97.12 230 ASN A N 1
ATOM 1715 C CA . ASN A 1 230 ? 10.683 8.718 -22.754 1.00 97.12 230 ASN A CA 1
ATOM 1716 C C . ASN A 1 230 ? 12.000 9.420 -22.403 1.00 97.12 230 ASN A C 1
ATOM 1718 O O . ASN A 1 230 ? 12.361 9.493 -21.227 1.00 97.12 230 ASN A O 1
ATOM 1722 N N . GLY A 1 231 ? 12.668 9.969 -23.416 1.00 93.38 231 GLY A N 1
ATOM 1723 C CA . GLY A 1 231 ? 13.948 10.656 -23.264 1.00 93.38 231 GLY A CA 1
ATOM 1724 C C . GLY A 1 231 ? 15.108 9.697 -23.005 1.00 93.38 231 GLY A C 1
ATOM 1725 O O . GLY A 1 231 ? 14.922 8.478 -22.953 1.00 93.38 231 GLY A O 1
ATOM 1726 N N . GLY A 1 232 ? 16.303 10.270 -22.888 1.00 90.81 232 GLY A N 1
ATOM 1727 C CA . GLY A 1 232 ? 17.518 9.536 -22.556 1.00 90.81 232 GLY A CA 1
ATOM 1728 C C . GLY A 1 232 ? 17.911 8.465 -23.567 1.00 90.81 232 GLY A C 1
ATOM 1729 O O . GLY A 1 232 ? 17.458 8.448 -24.721 1.00 90.81 232 GLY A O 1
ATOM 1730 N N . HIS A 1 233 ? 18.771 7.542 -23.134 1.00 88.12 233 HIS A N 1
ATOM 1731 C CA . HIS A 1 233 ? 19.240 6.481 -24.017 1.00 88.12 233 HIS A CA 1
ATOM 1732 C C . HIS A 1 233 ? 18.165 5.445 -24.316 1.00 88.12 233 HIS A C 1
ATOM 1734 O O . HIS A 1 233 ? 18.210 4.871 -25.400 1.00 88.12 233 HIS A O 1
ATOM 1740 N N . LEU A 1 234 ? 17.201 5.207 -23.426 1.00 91.69 234 LEU A N 1
ATOM 1741 C CA . LEU A 1 234 ? 16.181 4.168 -23.601 1.00 91.69 234 LEU A CA 1
ATOM 1742 C C . LEU A 1 234 ? 14.940 4.654 -24.364 1.00 91.69 234 LEU A C 1
ATOM 1744 O O . LEU A 1 234 ? 13.980 3.897 -24.499 1.00 91.69 234 LEU A O 1
ATOM 1748 N N . ASN A 1 235 ? 14.931 5.892 -24.868 1.00 94.44 235 ASN A N 1
ATOM 1749 C CA . ASN A 1 235 ? 13.769 6.512 -25.504 1.00 94.44 235 ASN A CA 1
ATOM 1750 C C . ASN A 1 235 ? 13.076 5.606 -26.541 1.00 94.44 235 ASN A C 1
ATOM 1752 O O . ASN A 1 235 ? 13.695 5.118 -27.487 1.00 94.44 235 ASN A O 1
ATOM 1756 N N . GLY A 1 236 ? 11.764 5.412 -26.388 1.00 96.19 236 GLY A N 1
ATOM 1757 C CA . GLY A 1 236 ? 10.953 4.592 -27.289 1.00 96.19 236 GLY A CA 1
ATOM 1758 C C . GLY A 1 236 ? 11.039 3.081 -27.042 1.00 96.19 236 GLY A C 1
ATOM 1759 O O . GLY A 1 236 ? 10.192 2.342 -27.553 1.00 96.19 236 GLY A O 1
ATOM 1760 N N . ALA A 1 237 ? 11.983 2.599 -26.227 1.00 96.25 237 ALA A N 1
ATOM 1761 C CA . ALA A 1 237 ? 12.031 1.196 -25.840 1.00 96.25 237 ALA A CA 1
ATOM 1762 C C . ALA A 1 237 ? 10.850 0.848 -24.923 1.00 96.25 237 ALA A C 1
ATOM 1764 O O . ALA A 1 237 ? 10.488 1.598 -24.012 1.00 96.25 237 ALA A O 1
ATOM 1765 N N . ARG A 1 238 ? 10.228 -0.311 -25.155 1.00 98.25 238 ARG A N 1
ATOM 1766 C CA . ARG A 1 238 ? 9.151 -0.822 -24.306 1.00 98.25 238 ARG A CA 1
ATOM 1767 C C . ARG A 1 238 ? 9.758 -1.528 -23.104 1.00 98.25 238 ARG A C 1
ATOM 1769 O O . ARG A 1 238 ? 10.579 -2.420 -23.279 1.00 98.25 238 ARG A O 1
ATOM 1776 N N . ALA A 1 239 ? 9.296 -1.186 -21.909 1.00 97.88 239 ALA A N 1
ATOM 1777 C CA . ALA A 1 239 ? 9.687 -1.812 -20.656 1.00 97.88 239 ALA A CA 1
ATOM 1778 C C . ALA A 1 239 ? 8.530 -2.624 -20.066 1.00 97.88 239 ALA A C 1
ATOM 1780 O O . ALA A 1 239 ? 7.383 -2.182 -20.096 1.00 97.88 239 ALA A O 1
ATOM 1781 N N . THR A 1 240 ? 8.831 -3.791 -19.498 1.00 98.31 240 THR A N 1
ATOM 1782 C CA . THR A 1 240 ? 7.899 -4.564 -18.664 1.00 98.31 240 THR A CA 1
ATOM 1783 C C . THR A 1 240 ? 8.475 -4.667 -17.263 1.00 98.31 240 THR A C 1
ATOM 1785 O O . THR A 1 240 ? 9.598 -5.135 -17.092 1.00 98.31 240 THR A O 1
ATOM 1788 N N . LEU A 1 241 ? 7.713 -4.228 -16.266 1.00 98.19 241 LEU A N 1
ATOM 1789 C CA . LEU A 1 241 ? 8.104 -4.260 -14.862 1.00 98.19 241 LEU A CA 1
ATOM 1790 C C . LEU A 1 241 ? 7.159 -5.190 -14.107 1.00 98.19 241 LEU A C 1
ATOM 1792 O O . LEU A 1 241 ? 5.943 -5.020 -14.153 1.00 98.19 241 LEU A O 1
ATOM 1796 N N . THR A 1 242 ? 7.726 -6.167 -13.408 1.00 98.38 242 THR A N 1
ATOM 1797 C CA . THR A 1 242 ? 6.997 -7.076 -12.520 1.00 98.38 242 THR A CA 1
ATOM 1798 C C . THR A 1 242 ? 7.558 -6.968 -11.111 1.00 98.38 242 THR A C 1
ATOM 1800 O O . THR A 1 242 ? 8.772 -6.990 -10.913 1.00 98.38 242 THR A O 1
ATOM 1803 N N . VAL A 1 243 ? 6.675 -6.863 -10.124 1.00 97.94 243 VAL A N 1
ATOM 1804 C CA . VAL A 1 243 ? 7.001 -6.759 -8.703 1.00 97.94 243 VAL A CA 1
ATOM 1805 C C . VAL A 1 243 ? 6.225 -7.843 -7.971 1.00 97.94 243 VAL A C 1
ATOM 1807 O O . VAL A 1 243 ? 5.002 -7.785 -7.896 1.00 97.94 243 VAL A O 1
ATOM 1810 N N . THR A 1 244 ? 6.923 -8.850 -7.453 1.00 98.69 244 THR A N 1
ATOM 1811 C CA . THR A 1 244 ? 6.309 -9.965 -6.716 1.00 98.69 244 THR A CA 1
ATOM 1812 C C . THR A 1 244 ? 6.811 -9.965 -5.288 1.00 98.69 244 THR A C 1
ATOM 1814 O O . THR A 1 244 ? 8.018 -9.907 -5.061 1.00 98.69 244 THR A O 1
ATOM 1817 N N . GLY A 1 245 ? 5.908 -10.021 -4.316 1.00 98.44 245 GLY A N 1
ATOM 1818 C CA . GLY A 1 245 ? 6.298 -9.968 -2.914 1.00 98.44 245 GLY A CA 1
ATOM 1819 C C . GLY A 1 245 ? 5.124 -10.016 -1.957 1.00 98.44 245 GLY A C 1
ATOM 1820 O O . GLY A 1 245 ? 4.042 -10.493 -2.295 1.00 98.44 245 GLY A O 1
ATOM 1821 N N . ASN A 1 246 ? 5.362 -9.513 -0.752 1.00 98.62 246 ASN A N 1
ATOM 1822 C CA . ASN A 1 246 ? 4.412 -9.511 0.346 1.00 98.62 246 ASN A CA 1
ATOM 1823 C C . ASN A 1 246 ? 4.258 -8.101 0.932 1.00 98.62 246 ASN A C 1
ATOM 1825 O O . ASN A 1 246 ? 5.250 -7.392 1.098 1.00 98.62 246 ASN A O 1
ATOM 1829 N N . VAL A 1 247 ? 3.022 -7.711 1.254 1.00 98.50 247 VAL A N 1
ATOM 1830 C CA . VAL A 1 247 ? 2.677 -6.465 1.954 1.00 98.50 247 VAL A CA 1
ATOM 1831 C C . VAL A 1 247 ? 2.284 -6.781 3.395 1.00 98.50 247 VAL A C 1
ATOM 1833 O O . VAL A 1 247 ? 1.264 -7.429 3.631 1.00 98.50 247 VAL A O 1
ATOM 1836 N N . THR A 1 248 ? 3.056 -6.274 4.359 1.00 97.56 248 THR A N 1
ATOM 1837 C CA . THR A 1 248 ? 2.820 -6.499 5.793 1.00 97.56 248 THR A CA 1
ATOM 1838 C C . THR A 1 248 ? 2.875 -5.192 6.601 1.00 97.56 248 THR A C 1
ATOM 1840 O O . THR A 1 248 ? 3.843 -4.447 6.467 1.00 97.56 248 THR A O 1
ATOM 1843 N N . PRO A 1 249 ? 1.902 -4.918 7.496 1.00 96.44 249 PRO A N 1
ATOM 1844 C CA . PRO A 1 249 ? 0.636 -5.641 7.655 1.00 96.44 249 PRO A CA 1
ATOM 1845 C C . PRO A 1 249 ? -0.266 -5.514 6.418 1.00 96.44 249 PRO A C 1
ATOM 1847 O O . PRO A 1 249 ? -0.176 -4.546 5.666 1.00 96.44 249 PRO A O 1
ATOM 1850 N N . ARG A 1 250 ? -1.164 -6.488 6.227 1.00 94.31 250 ARG A N 1
ATOM 1851 C CA . ARG A 1 250 ? -2.160 -6.452 5.149 1.00 94.31 250 ARG A CA 1
ATOM 1852 C C . ARG A 1 250 ? -3.164 -5.296 5.373 1.00 94.31 250 ARG A C 1
ATOM 1854 O O . ARG A 1 250 ? -3.661 -5.164 6.497 1.00 94.31 250 ARG A O 1
ATOM 1861 N N . PRO A 1 251 ? -3.487 -4.494 4.342 1.00 90.06 251 PRO A N 1
ATOM 1862 C CA . PRO A 1 251 ? -4.449 -3.386 4.429 1.00 90.06 251 PRO A CA 1
ATOM 1863 C C . PRO A 1 251 ? -5.886 -3.743 4.845 1.00 90.06 251 PRO A C 1
ATOM 1865 O O . PRO A 1 251 ? -6.427 -4.795 4.429 1.00 90.06 251 PRO A O 1
#

Sequence (251 aa):
MTSSRRIATALLGAVLSTGALLAPAASPAYAVPAPCQADFAQLKGLNSELASLQDELKSASPSQKPAIVEQIREVKAEIAVVKPRYEKCLRDNDGSKPALLATFTGRVTLTTTDSRVTEPLVRDVSFNLYFDGVNRENVSVRSWPTITSDLIQAGPVSFRVTVRLESNAGQFNRSSGRLSLNLGLLFDEDLAWPLDSDSRLPITLGTDQPGGIAMDAAGNVTLAGTSTFNGGHLNGARATLTVTGNVTPRP

Secondary structure (DSSP, 8-state):
----PPP--------------PPPPPPPPPPPPGGGHHHHHHHHHHHHHHHHHHHHHHH--TTTHHHHHHHHHHHHHHHHHHHHHHHHHHHHTGGG---EEEEEEEEEEEEES-TT--S-EEEEEEEEEEEESTTS-EEEE-----EEPPPEEETTEEEEEEEEEEEEEEEEETTTTEEEEEEEEEEEEE-SSSS---EEEEEEEETTSTT-B---TT-EEEEEEEEE-BSSTTTT-EEEEEEEEEEES--